Protein AF-A0A9E5FTM6-F1 (afdb_monomer_lite)

Radius of gyration: 34.12 Å; chains: 1; bounding box: 75×67×86 Å

Foldseek 3Di:
DDDDDDPPDPVNVVVVVVVVVCVVCVVVVVVVVVVVVVCCVVVVVVVVVCVVVVCVVPVDPVCLVPPPDDPVNVVVVVVVVVVVVVVVVVVVVVCVVCVVPPCVVVVCVVQVPDPPSVVVVVVVVVVCCVVVCVPVDQDDDFDDDDDDDPDDDGDDDPPVPDDDDLDDPVQVVVCVVCVNPDHDDRDPDD

pLDDT: mean 71.0, std 12.8, range [38.31, 96.62]

Structure (mmCIF, N/CA/C/O backbone):
data_AF-A0A9E5FTM6-F1
#
_entry.id   AF-A0A9E5FTM6-F1
#
loop_
_atom_site.group_PDB
_atom_site.id
_atom_site.type_symbol
_atom_site.label_atom_id
_atom_site.label_alt_id
_atom_site.label_comp_id
_atom_site.label_asym_id
_atom_site.label_entity_id
_atom_site.label_seq_id
_atom_site.pdbx_PDB_ins_code
_atom_site.Cartn_x
_atom_site.Cartn_y
_atom_site.Cartn_z
_atom_site.occupancy
_atom_site.B_iso_or_equiv
_atom_site.auth_seq_id
_atom_site.auth_comp_id
_atom_site.auth_asym_id
_atom_site.auth_atom_id
_atom_site.pdbx_PDB_model_num
ATOM 1 N N . MET A 1 1 ? -41.806 -45.398 -8.995 1.00 45.44 1 MET A N 1
ATOM 2 C CA . MET A 1 1 ? -41.098 -44.103 -8.986 1.00 45.44 1 MET A CA 1
ATOM 3 C C . MET A 1 1 ? -39.887 -44.257 -9.881 1.00 45.44 1 MET A C 1
ATOM 5 O O . MET A 1 1 ? -39.004 -45.029 -9.546 1.00 45.44 1 MET A O 1
ATOM 9 N N . SER A 1 2 ? -39.938 -43.685 -11.082 1.00 40.19 2 SER A N 1
ATOM 10 C CA . SER A 1 2 ? -38.878 -43.788 -12.087 1.00 40.19 2 SER A CA 1
ATOM 11 C C . SER A 1 2 ? -37.956 -42.581 -11.964 1.00 40.19 2 SER A C 1
ATOM 13 O O . SER A 1 2 ? -38.358 -41.475 -12.329 1.00 40.19 2 SER A O 1
ATOM 15 N N . ASP A 1 3 ? -36.746 -42.796 -11.456 1.00 55.06 3 ASP A N 1
ATOM 16 C CA . ASP A 1 3 ? -35.679 -41.801 -11.504 1.00 55.06 3 ASP A CA 1
ATOM 17 C C . ASP A 1 3 ? -35.306 -41.542 -12.967 1.00 55.06 3 ASP A C 1
ATOM 19 O O . ASP A 1 3 ? -34.840 -42.430 -13.685 1.00 55.06 3 ASP A O 1
ATOM 23 N N . LEU A 1 4 ? -35.572 -40.322 -13.435 1.00 55.59 4 LEU A N 1
ATOM 24 C CA . LEU A 1 4 ? -35.174 -39.878 -14.765 1.00 55.59 4 LEU A CA 1
ATOM 25 C C . LEU A 1 4 ? -33.701 -39.439 -14.725 1.00 55.59 4 LEU A C 1
ATOM 27 O O . LEU A 1 4 ? -33.330 -38.652 -13.855 1.00 55.59 4 LEU A O 1
ATOM 31 N N . PRO A 1 5 ? -32.856 -39.897 -15.665 1.00 55.88 5 PRO A N 1
ATOM 32 C CA . PRO A 1 5 ? -31.447 -39.535 -15.691 1.00 55.88 5 PRO A CA 1
ATOM 33 C C . PRO A 1 5 ? -31.287 -38.066 -16.096 1.00 55.88 5 PRO A C 1
ATOM 35 O O . PRO A 1 5 ? -31.739 -37.643 -17.164 1.00 55.88 5 PRO A O 1
ATOM 38 N N . GLU A 1 6 ? -30.614 -37.284 -15.253 1.00 64.50 6 GLU A N 1
ATOM 39 C CA . GLU A 1 6 ? -30.267 -35.893 -15.529 1.00 64.50 6 GLU A CA 1
ATOM 40 C C . GLU A 1 6 ? -29.312 -35.834 -16.738 1.00 64.50 6 GLU A C 1
ATOM 42 O O . GLU A 1 6 ? -28.141 -36.226 -16.674 1.00 64.50 6 GLU A O 1
ATOM 47 N N . LYS A 1 7 ? -29.822 -35.393 -17.896 1.00 56.72 7 LYS A N 1
ATOM 48 C CA . LYS A 1 7 ? -29.024 -35.201 -19.115 1.00 56.72 7 LYS A CA 1
ATOM 49 C C . LYS A 1 7 ? -28.041 -34.049 -18.899 1.00 56.72 7 LYS A C 1
ATOM 51 O O . LYS A 1 7 ? -28.341 -32.900 -19.206 1.00 56.72 7 LYS A O 1
ATOM 56 N N . THR A 1 8 ? -26.838 -34.351 -18.420 1.00 64.62 8 THR A N 1
ATOM 57 C CA . THR A 1 8 ? -25.730 -33.388 -18.418 1.00 64.62 8 THR A CA 1
ATOM 58 C C . THR A 1 8 ? -25.291 -33.120 -19.861 1.00 64.62 8 THR A C 1
ATOM 60 O O . THR A 1 8 ? -24.572 -33.902 -20.482 1.00 64.62 8 THR A O 1
ATOM 63 N N . THR A 1 9 ? -25.790 -32.022 -20.430 1.00 75.25 9 THR A N 1
ATOM 64 C CA . THR A 1 9 ? -25.505 -31.553 -21.794 1.00 75.25 9 THR A CA 1
ATOM 65 C C . THR A 1 9 ? -23.993 -31.431 -22.018 1.00 75.25 9 THR A C 1
ATOM 67 O O . THR A 1 9 ? -23.291 -30.896 -21.166 1.00 75.25 9 THR A O 1
ATOM 70 N N . PHE A 1 10 ? -23.473 -31.883 -23.166 1.00 73.75 10 PHE A N 1
ATOM 71 C CA . PHE A 1 10 ? -22.043 -31.818 -23.533 1.00 73.75 10 PHE A CA 1
ATOM 72 C C . PHE A 1 10 ? -21.412 -30.426 -23.296 1.00 73.75 10 PHE A C 1
ATOM 74 O O . PHE A 1 10 ? -20.288 -30.327 -22.806 1.00 73.75 10 PHE A O 1
ATOM 81 N N . LEU A 1 11 ? -22.185 -29.355 -23.524 1.00 70.56 11 LEU A N 1
ATOM 82 C CA . LEU A 1 11 ? -21.814 -27.968 -23.211 1.00 70.56 11 LEU A CA 1
ATOM 83 C C . LEU A 1 11 ? -21.467 -27.725 -21.732 1.00 70.56 11 LEU A C 1
ATOM 85 O O . LEU A 1 11 ? -20.578 -26.932 -21.441 1.00 70.56 11 LEU A O 1
ATOM 89 N N . SER A 1 12 ? -22.123 -28.414 -20.798 1.00 70.81 12 SER A N 1
ATOM 90 C CA . SER A 1 12 ? -21.866 -28.281 -19.359 1.00 70.81 12 SER A CA 1
ATOM 91 C C . SER A 1 12 ? -20.496 -28.853 -18.969 1.00 70.81 12 SER A C 1
ATOM 93 O O . SER A 1 12 ? -19.773 -28.241 -18.186 1.00 70.81 12 SER A O 1
ATOM 95 N N . ARG A 1 13 ? -20.074 -29.968 -19.584 1.00 72.56 13 ARG A N 1
ATOM 96 C CA . ARG A 1 13 ? -18.757 -30.586 -19.326 1.00 72.56 13 ARG A CA 1
ATOM 97 C C . ARG A 1 13 ? -17.613 -29.779 -19.936 1.00 72.56 13 ARG A C 1
ATOM 99 O O . ARG A 1 13 ? -16.586 -29.583 -19.291 1.00 72.56 13 ARG A O 1
ATOM 106 N N . VAL A 1 14 ? -17.806 -29.277 -21.157 1.00 82.75 14 VAL A N 1
ATOM 107 C CA . VAL A 1 14 ? -16.829 -28.401 -21.824 1.00 82.75 14 VAL A CA 1
ATOM 108 C C . VAL A 1 14 ? -16.689 -27.079 -21.066 1.00 82.75 14 VAL A C 1
ATOM 110 O O . VAL A 1 14 ? -15.569 -26.645 -20.800 1.00 82.75 14 VAL A O 1
ATOM 113 N N . GLY A 1 15 ? -17.809 -26.484 -20.644 1.00 83.44 15 GLY A N 1
ATOM 114 C CA . GLY A 1 15 ? -17.816 -25.265 -19.839 1.00 83.44 15 GLY A CA 1
ATOM 115 C C . GLY A 1 15 ? -17.098 -25.437 -18.500 1.00 83.44 15 GLY A C 1
ATOM 116 O O . GLY A 1 15 ? -16.254 -24.613 -18.159 1.00 83.44 15 GLY A O 1
ATOM 117 N N . HIS A 1 16 ? -17.363 -26.526 -17.771 1.00 83.56 16 HIS A N 1
ATOM 118 C CA . HIS A 1 16 ? -16.703 -26.800 -16.491 1.00 83.56 16 HIS A CA 1
ATOM 119 C C . HIS A 1 16 ? -15.180 -26.939 -16.634 1.00 83.56 16 HIS A C 1
ATOM 121 O O . HIS A 1 16 ? -14.435 -26.320 -15.878 1.00 83.56 16 HIS A O 1
ATOM 127 N N . ASN A 1 17 ? -14.701 -27.674 -17.641 1.00 87.12 17 ASN A N 1
ATOM 128 C CA . ASN A 1 17 ? -13.262 -27.825 -17.879 1.00 87.12 17 ASN A CA 1
ATOM 129 C C . ASN A 1 17 ? -12.599 -26.506 -18.313 1.00 87.12 17 ASN A C 1
ATOM 131 O O . ASN A 1 17 ? -11.478 -26.219 -17.894 1.00 87.12 17 ASN A O 1
ATOM 135 N N . PHE A 1 18 ? -13.296 -25.677 -19.099 1.00 91.56 18 PHE A N 1
ATOM 136 C CA . PHE A 1 18 ? -12.833 -24.336 -19.461 1.00 91.56 18 PHE A CA 1
ATOM 137 C C . PHE A 1 18 ? -12.735 -23.411 -18.242 1.00 91.56 18 PHE A C 1
ATOM 139 O O . PHE A 1 18 ? -11.719 -22.746 -18.066 1.00 91.56 18 PHE A O 1
ATOM 146 N N . LEU A 1 19 ? -13.752 -23.401 -17.375 1.00 90.94 19 LEU A N 1
ATOM 147 C CA . LEU A 1 19 ? -13.748 -22.633 -16.127 1.00 90.94 19 LEU A CA 1
ATOM 148 C C . LEU A 1 19 ? -12.604 -23.076 -15.214 1.00 90.94 19 LEU A C 1
ATOM 150 O O . LEU A 1 19 ? -11.852 -22.231 -14.739 1.00 90.94 19 LEU A O 1
ATOM 154 N N . THR A 1 20 ? -12.414 -24.382 -15.032 1.00 89.25 20 THR A N 1
ATOM 155 C CA . THR A 1 20 ? -11.297 -24.926 -14.249 1.00 89.25 20 THR A CA 1
ATOM 156 C C . THR A 1 20 ? -9.942 -24.514 -14.836 1.00 89.25 20 THR A C 1
ATOM 158 O O . THR A 1 20 ? -9.062 -24.079 -14.094 1.00 89.25 20 THR A O 1
ATOM 161 N N . GLY A 1 21 ? -9.781 -24.559 -16.164 1.00 90.12 21 GLY A N 1
ATOM 162 C CA . GLY A 1 21 ? -8.573 -24.078 -16.845 1.00 90.12 21 GLY A CA 1
ATOM 163 C C . GLY A 1 21 ? -8.354 -22.567 -16.703 1.00 90.12 21 GLY A C 1
ATOM 164 O O . GLY A 1 21 ? -7.240 -22.122 -16.437 1.00 90.12 21 GLY A O 1
ATOM 165 N N . LEU A 1 22 ? -9.416 -21.767 -16.803 1.00 92.88 22 LEU A N 1
ATOM 166 C CA . LEU A 1 22 ? -9.362 -20.319 -16.612 1.00 92.88 22 LEU A CA 1
ATOM 167 C C . LEU A 1 22 ? -8.969 -19.965 -15.174 1.00 92.88 22 LEU A C 1
ATOM 169 O O . LEU A 1 22 ? -8.089 -19.134 -14.975 1.00 92.88 22 LEU A O 1
ATOM 173 N N . PHE A 1 23 ? -9.567 -20.620 -14.177 1.00 93.56 23 PHE A N 1
ATOM 174 C CA . PHE A 1 23 ? -9.224 -20.435 -12.765 1.00 93.56 23 PHE A CA 1
ATOM 175 C C . PHE A 1 23 ? -7.788 -20.860 -12.447 1.00 93.56 23 PHE A C 1
ATOM 177 O O . PHE A 1 23 ? -7.160 -20.246 -11.589 1.00 93.56 23 PHE A O 1
ATOM 184 N N . LEU A 1 24 ? -7.246 -21.859 -13.150 1.00 94.69 24 LEU A N 1
ATOM 185 C CA . LEU A 1 24 ? -5.849 -22.270 -13.009 1.00 94.69 24 LEU A CA 1
ATOM 186 C C . LEU A 1 24 ? -4.876 -21.188 -13.5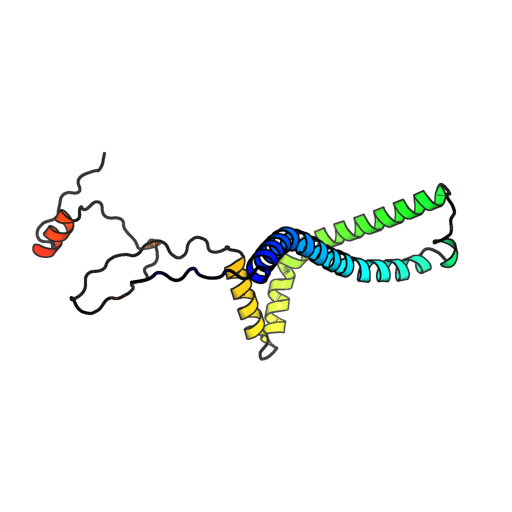10 1.00 94.69 24 LEU A C 1
ATOM 188 O O . LEU A 1 24 ? -3.849 -20.942 -12.881 1.00 94.69 24 LEU A O 1
ATOM 192 N N . VAL A 1 25 ? -5.194 -20.534 -14.633 1.00 95.25 25 VAL A N 1
ATOM 193 C CA . VAL A 1 25 ? -4.319 -19.529 -15.267 1.00 95.25 25 VAL A CA 1
ATOM 194 C C . VAL A 1 25 ? -4.557 -18.118 -14.716 1.00 95.25 25 VAL A C 1
ATOM 196 O O . VAL A 1 25 ? -3.645 -17.292 -14.738 1.00 95.25 25 VAL A O 1
ATOM 199 N N . MET A 1 26 ? -5.745 -17.830 -14.174 1.00 94.62 26 MET A N 1
ATOM 200 C CA . MET A 1 26 ? -6.127 -16.508 -13.664 1.00 94.62 26 MET A CA 1
ATOM 201 C C . MET A 1 26 ? -5.110 -15.924 -12.665 1.00 94.62 26 MET A C 1
ATOM 203 O O . MET A 1 26 ? -4.742 -14.766 -12.850 1.00 94.62 26 MET A O 1
ATOM 207 N N . PRO A 1 27 ? -4.576 -16.665 -11.673 1.00 91.69 27 PRO A N 1
ATOM 208 C CA . PRO A 1 27 ? -3.578 -16.125 -10.753 1.00 91.69 27 PRO A CA 1
ATOM 209 C C . PRO A 1 27 ? -2.295 -15.679 -11.462 1.00 91.69 27 PRO A C 1
ATOM 211 O O . PRO A 1 27 ? -1.760 -14.623 -11.142 1.00 91.69 27 PRO A O 1
ATOM 214 N N . LEU A 1 28 ? -1.822 -16.444 -12.451 1.00 95.00 28 LEU A N 1
ATOM 215 C CA . LEU A 1 28 ? -0.614 -16.126 -13.222 1.00 95.00 28 LEU A CA 1
ATOM 216 C C . LEU A 1 28 ? -0.843 -14.960 -14.192 1.00 95.00 28 LEU A C 1
ATOM 218 O O . LEU A 1 28 ? 0.005 -14.082 -14.333 1.00 95.00 28 LEU A O 1
ATOM 222 N N . GLY A 1 29 ? -2.006 -14.920 -14.842 1.00 94.50 29 GLY A N 1
ATOM 223 C CA . GLY A 1 29 ? -2.394 -13.787 -15.680 1.00 94.50 29 GLY A CA 1
ATOM 224 C C . GLY A 1 29 ? -2.542 -12.505 -14.861 1.00 94.50 29 GLY A C 1
ATOM 225 O O . GLY A 1 29 ? -2.086 -11.443 -15.282 1.00 94.50 29 GLY A O 1
ATOM 226 N N . LEU A 1 30 ? -3.114 -12.612 -13.659 1.00 92.81 30 LEU A N 1
ATOM 227 C CA . LEU A 1 30 ? -3.283 -11.491 -12.743 1.00 92.81 30 LEU A CA 1
ATOM 228 C C . LEU A 1 30 ? -1.938 -10.972 -12.232 1.00 92.81 30 LEU A C 1
ATOM 230 O O . LEU A 1 30 ? -1.732 -9.761 -12.228 1.00 92.81 30 LEU A O 1
ATOM 234 N N . THR A 1 31 ? -1.008 -11.848 -11.835 1.00 91.19 31 THR A N 1
ATOM 235 C CA . THR A 1 31 ? 0.332 -11.406 -11.417 1.00 91.19 31 THR A CA 1
ATOM 236 C C . THR A 1 31 ? 1.055 -10.708 -12.557 1.00 91.19 31 THR A C 1
ATOM 238 O O . THR A 1 31 ? 1.610 -9.632 -12.344 1.00 91.19 31 THR A O 1
ATOM 241 N N . PHE A 1 32 ? 0.990 -11.252 -13.773 1.00 96.62 32 PHE A N 1
ATOM 242 C CA . PHE A 1 32 ? 1.580 -10.613 -14.944 1.00 96.62 32 PHE A CA 1
ATOM 243 C C . PHE A 1 32 ? 0.963 -9.232 -15.202 1.00 96.62 32 PHE A C 1
ATOM 245 O O . PHE A 1 32 ? 1.687 -8.245 -15.332 1.00 96.62 32 PHE A O 1
ATOM 252 N N . TYR A 1 33 ? -0.367 -9.127 -15.173 1.00 95.06 33 TYR A N 1
ATOM 253 C CA . TYR A 1 33 ? -1.079 -7.859 -15.335 1.00 95.06 33 TYR A CA 1
ATOM 254 C C . TYR A 1 33 ? -0.677 -6.825 -14.270 1.00 95.06 33 TYR A C 1
ATOM 256 O O . TYR A 1 33 ? -0.317 -5.694 -14.601 1.00 95.06 33 TYR A O 1
ATOM 264 N N . VAL A 1 34 ? -0.637 -7.216 -12.994 1.00 94.62 34 VAL A N 1
ATOM 265 C CA . VAL A 1 34 ? -0.206 -6.335 -11.897 1.00 94.62 34 VAL A CA 1
ATOM 266 C C . VAL A 1 34 ? 1.245 -5.886 -12.080 1.00 94.62 34 VAL A C 1
ATOM 268 O O . VAL A 1 34 ? 1.543 -4.704 -11.909 1.00 94.62 34 VAL A O 1
ATOM 271 N N . VAL A 1 35 ? 2.145 -6.789 -12.477 1.00 92.12 35 VAL A N 1
ATOM 272 C CA . VAL A 1 35 ? 3.545 -6.446 -12.767 1.00 92.12 35 VAL A CA 1
ATOM 273 C C . VAL A 1 35 ? 3.628 -5.412 -13.888 1.00 92.12 35 VAL A C 1
ATOM 275 O O . VAL A 1 35 ? 4.362 -4.436 -13.742 1.00 92.12 35 VAL A O 1
ATOM 278 N N . THR A 1 36 ? 2.843 -5.550 -14.962 1.00 85.25 36 THR A N 1
ATOM 279 C CA . THR A 1 36 ? 2.839 -4.554 -16.049 1.00 85.25 36 THR A CA 1
ATOM 280 C C . THR A 1 36 ? 2.364 -3.176 -15.583 1.00 85.25 36 THR A C 1
ATOM 282 O O . THR A 1 36 ? 2.967 -2.170 -15.960 1.00 85.25 36 THR A O 1
ATOM 285 N N . ILE A 1 37 ? 1.364 -3.115 -14.696 1.00 87.25 37 ILE A N 1
ATOM 286 C CA . ILE A 1 37 ? 0.907 -1.855 -14.092 1.00 87.25 37 ILE A CA 1
ATOM 287 C C . ILE A 1 37 ? 2.016 -1.226 -13.248 1.00 87.25 37 ILE A C 1
ATOM 289 O O . ILE A 1 37 ? 2.284 -0.034 -13.383 1.00 87.25 37 ILE A O 1
ATOM 293 N N . LEU A 1 38 ? 2.683 -2.007 -12.395 1.00 82.44 38 LEU A N 1
ATOM 294 C CA . LEU A 1 38 ? 3.744 -1.496 -11.522 1.00 82.44 38 LEU A CA 1
ATOM 295 C C . LEU A 1 38 ? 4.956 -1.000 -12.315 1.00 82.44 38 LEU A C 1
ATOM 297 O O . LEU A 1 38 ? 5.483 0.077 -12.029 1.00 82.44 38 LEU A O 1
ATOM 301 N N . VAL A 1 39 ? 5.374 -1.756 -13.332 1.00 77.25 39 VAL A N 1
ATOM 302 C CA . VAL A 1 39 ? 6.470 -1.357 -14.222 1.00 77.25 39 VAL A CA 1
ATOM 303 C C . VAL A 1 39 ? 6.100 -0.095 -14.994 1.00 77.25 39 VAL A C 1
ATOM 305 O O . VAL A 1 39 ? 6.929 0.804 -15.083 1.00 77.25 39 VAL A O 1
ATOM 308 N N . GLY A 1 40 ? 4.868 0.030 -15.495 1.00 78.94 40 GLY A N 1
ATOM 309 C CA . GLY A 1 40 ? 4.405 1.247 -16.171 1.00 78.94 40 GLY A CA 1
ATOM 310 C C . GLY A 1 40 ? 4.344 2.464 -15.243 1.00 78.94 40 GLY A C 1
ATOM 311 O O . GLY A 1 40 ? 4.775 3.554 -15.624 1.00 78.94 40 GLY A O 1
ATOM 312 N N . LEU A 1 41 ? 3.884 2.269 -14.004 1.00 75.31 41 LEU A N 1
ATOM 313 C CA . LEU A 1 41 ? 3.757 3.323 -12.994 1.00 75.31 41 LEU A CA 1
ATOM 314 C C . LEU A 1 41 ? 5.114 3.931 -12.609 1.00 75.31 41 LEU A C 1
ATOM 316 O O . LEU A 1 41 ? 5.205 5.133 -12.371 1.00 75.31 41 LEU A O 1
ATOM 320 N N . ILE A 1 42 ? 6.165 3.108 -12.563 1.00 74.62 42 ILE A N 1
ATOM 321 C CA . ILE A 1 42 ? 7.536 3.551 -12.273 1.00 74.62 42 ILE A CA 1
ATOM 322 C C . ILE A 1 42 ? 8.249 3.988 -13.562 1.00 74.62 42 ILE A C 1
ATOM 324 O O . ILE A 1 42 ? 8.978 4.977 -13.569 1.00 74.62 42 ILE A O 1
ATOM 328 N N . GLY A 1 43 ? 8.028 3.279 -14.667 1.00 72.69 43 GLY A N 1
ATOM 329 C CA . GLY A 1 43 ? 8.707 3.490 -15.942 1.00 72.69 43 GLY A CA 1
ATOM 330 C C . GLY A 1 43 ? 8.371 4.827 -16.594 1.00 72.69 43 GLY A C 1
ATOM 331 O O . GLY A 1 43 ? 9.282 5.508 -17.054 1.00 72.69 43 GLY A O 1
ATOM 332 N N . ALA A 1 44 ? 7.102 5.247 -16.586 1.00 75.12 44 ALA A N 1
ATOM 333 C CA . ALA A 1 44 ? 6.679 6.511 -17.195 1.00 75.12 44 ALA A CA 1
ATOM 334 C C . ALA A 1 44 ? 7.383 7.754 -16.597 1.00 75.12 44 ALA A C 1
ATOM 336 O O . ALA A 1 44 ? 7.976 8.524 -17.359 1.00 75.12 44 ALA A O 1
ATOM 337 N N . PRO A 1 45 ? 7.411 7.963 -15.263 1.00 71.81 45 PRO A N 1
ATOM 338 C CA . PRO A 1 45 ? 8.140 9.089 -14.682 1.00 71.81 45 PRO A CA 1
ATOM 339 C C . PRO A 1 45 ? 9.659 8.944 -14.834 1.00 71.81 45 PRO A C 1
ATOM 341 O O . PRO A 1 45 ? 10.342 9.942 -15.056 1.00 71.81 45 PRO A O 1
ATOM 344 N N . VAL A 1 46 ? 10.198 7.721 -14.774 1.00 70.38 46 VAL A N 1
ATOM 345 C CA . VAL A 1 46 ? 11.634 7.473 -14.984 1.00 70.38 46 VAL A CA 1
ATOM 346 C C . VAL A 1 46 ? 12.060 7.845 -16.403 1.00 70.38 46 VAL A C 1
ATOM 348 O O . VAL A 1 46 ? 13.081 8.506 -16.566 1.00 70.38 46 VAL A O 1
ATOM 351 N N . GLN A 1 47 ? 11.277 7.482 -17.420 1.00 68.25 47 GLN A N 1
ATOM 352 C CA . GLN A 1 47 ? 11.544 7.853 -18.810 1.00 68.25 47 GLN A CA 1
ATOM 353 C C . GLN A 1 47 ? 11.458 9.366 -19.017 1.00 68.25 47 GLN A C 1
ATOM 355 O O . GLN A 1 47 ? 12.333 9.927 -19.670 1.00 68.25 47 GLN A O 1
ATOM 360 N N . GLY A 1 48 ? 10.467 10.037 -18.423 1.00 71.50 48 GLY A N 1
ATOM 361 C CA . GLY A 1 48 ? 10.349 11.497 -18.495 1.00 71.50 48 GLY A CA 1
ATOM 362 C C . GLY A 1 48 ? 11.541 12.220 -17.861 1.00 71.50 48 GLY A C 1
ATOM 363 O O . GLY A 1 48 ? 12.097 13.142 -18.455 1.00 71.50 48 GLY A O 1
ATOM 364 N N . ILE A 1 49 ? 11.993 11.764 -16.690 1.00 65.69 49 ILE A N 1
ATOM 365 C CA . ILE A 1 49 ? 13.186 12.313 -16.029 1.00 65.69 49 ILE A CA 1
ATOM 366 C C . ILE A 1 49 ? 14.440 12.009 -16.848 1.00 65.69 49 ILE A C 1
ATOM 368 O O . ILE A 1 49 ? 15.272 12.892 -17.042 1.00 65.69 49 ILE A O 1
ATOM 372 N N . LEU A 1 50 ? 14.573 10.786 -17.364 1.00 67.00 50 LEU A N 1
ATOM 373 C CA . LEU A 1 50 ? 15.714 10.397 -18.183 1.00 67.00 50 LEU A CA 1
ATOM 374 C C . LEU A 1 50 ? 15.797 11.263 -19.443 1.00 67.00 50 LEU A C 1
ATOM 376 O O . LEU A 1 50 ? 16.866 11.791 -19.715 1.00 67.00 50 LEU A O 1
ATOM 380 N N . GLN A 1 51 ? 14.683 11.485 -20.147 1.00 67.69 51 GLN A N 1
ATOM 381 C CA . GLN A 1 51 ? 14.613 12.353 -21.329 1.00 67.69 51 GLN A CA 1
ATOM 382 C C . GLN A 1 51 ? 14.849 13.833 -21.011 1.00 67.69 51 GLN A C 1
ATOM 384 O O . GLN A 1 51 ? 15.383 14.544 -21.854 1.00 67.69 51 GLN A O 1
ATOM 389 N N . ALA A 1 52 ? 14.489 14.308 -19.818 1.00 70.12 52 ALA A N 1
ATOM 390 C CA . ALA A 1 52 ? 14.768 15.682 -19.401 1.00 70.12 52 ALA A CA 1
ATOM 391 C C . ALA A 1 52 ? 16.247 15.890 -19.031 1.00 70.12 52 ALA A C 1
ATOM 393 O O . ALA A 1 52 ? 16.816 16.943 -19.308 1.00 70.12 52 ALA A O 1
ATOM 394 N N . VAL A 1 53 ? 16.881 14.885 -18.419 1.00 62.03 53 VAL A N 1
ATOM 395 C CA . VAL A 1 53 ? 18.271 14.960 -17.943 1.00 62.03 53 VAL A CA 1
ATOM 396 C C . VAL A 1 53 ? 19.278 14.643 -19.053 1.00 62.03 53 VAL A C 1
ATOM 398 O O . VAL A 1 53 ? 20.340 15.260 -19.096 1.00 62.03 53 VAL A O 1
ATOM 401 N N . LEU A 1 54 ? 18.956 13.732 -19.979 1.00 65.44 54 LEU A N 1
ATOM 402 C CA . LEU A 1 54 ? 19.847 13.347 -21.082 1.00 65.44 54 LEU A CA 1
ATOM 403 C C . LEU A 1 54 ? 20.375 14.534 -21.908 1.00 65.44 54 LEU A C 1
ATOM 405 O O . LEU A 1 54 ? 21.587 14.593 -22.090 1.00 65.44 54 LEU A O 1
ATOM 409 N N . PRO A 1 55 ? 19.545 15.491 -22.373 1.00 65.00 55 PRO A N 1
ATOM 410 C CA . PRO A 1 55 ? 20.017 16.620 -23.174 1.00 65.00 55 PRO A CA 1
ATOM 411 C C . PRO A 1 55 ? 20.777 17.672 -22.353 1.00 65.00 55 PRO A C 1
ATOM 413 O O . PRO A 1 55 ? 21.630 18.368 -22.893 1.00 65.00 55 PRO A O 1
ATOM 416 N N . LEU A 1 56 ? 20.517 17.772 -21.042 1.00 66.56 56 LEU A N 1
ATOM 417 C CA . LEU A 1 56 ? 21.280 18.639 -20.131 1.00 66.56 56 LEU A CA 1
ATOM 418 C C . LEU A 1 56 ? 22.707 18.123 -19.901 1.00 66.56 56 LEU A C 1
ATOM 420 O O . LEU A 1 56 ? 23.608 18.905 -19.607 1.00 66.56 56 LEU A O 1
ATOM 424 N N . VAL A 1 57 ? 22.909 16.809 -20.021 1.00 60.97 57 VAL A N 1
ATOM 425 C CA . VAL A 1 57 ? 24.216 16.155 -19.866 1.00 60.97 57 VAL A CA 1
ATOM 426 C C . VAL A 1 57 ? 24.905 15.947 -21.223 1.00 60.97 57 VAL A C 1
ATOM 428 O O . VAL A 1 57 ? 26.131 16.007 -21.302 1.00 60.97 57 VAL A O 1
ATOM 431 N N . PHE A 1 58 ? 24.141 15.749 -22.304 1.00 57.81 58 PHE A N 1
ATOM 432 C CA . PHE A 1 58 ? 24.648 15.493 -23.652 1.00 57.81 58 PHE A CA 1
ATOM 433 C C . PHE A 1 58 ? 24.019 16.431 -24.686 1.00 57.81 58 PHE A C 1
ATOM 435 O O . PHE A 1 58 ? 22.845 16.325 -25.016 1.00 57.81 58 PHE A O 1
ATOM 442 N N . ASN A 1 59 ? 24.849 17.280 -25.292 1.00 58.88 59 ASN A N 1
ATOM 443 C CA . ASN A 1 59 ? 24.444 18.316 -26.251 1.00 58.88 59 ASN A CA 1
ATOM 444 C C . ASN A 1 59 ? 23.939 17.783 -27.620 1.00 58.88 59 ASN A C 1
ATOM 446 O O . ASN A 1 59 ? 23.699 18.575 -28.521 1.00 58.88 59 ASN A O 1
ATOM 450 N N . ASN A 1 60 ? 23.822 16.457 -27.808 1.00 59.03 60 ASN A N 1
ATOM 451 C CA . ASN A 1 60 ? 23.373 15.804 -29.049 1.00 59.03 60 ASN A CA 1
ATOM 452 C C . ASN A 1 60 ? 22.477 14.582 -28.730 1.00 59.03 60 ASN A C 1
ATOM 454 O O . ASN A 1 60 ? 23.007 13.485 -28.520 1.00 59.03 60 ASN A O 1
ATOM 458 N N . PRO A 1 61 ? 21.141 14.739 -28.693 1.00 54.19 61 PRO A N 1
ATOM 459 C CA . PRO A 1 61 ? 20.202 13.677 -28.310 1.00 54.19 61 PRO A CA 1
ATOM 460 C C . PRO A 1 61 ? 20.143 12.501 -29.303 1.00 54.19 61 PRO A C 1
ATOM 462 O O . PRO A 1 61 ? 19.820 11.383 -28.908 1.00 54.19 61 PRO A O 1
ATOM 465 N N . ASP A 1 62 ? 20.550 12.706 -30.557 1.00 56.75 62 ASP A N 1
ATOM 466 C CA . ASP A 1 62 ? 20.360 11.718 -31.633 1.00 56.75 62 ASP A CA 1
ATOM 467 C C . ASP A 1 62 ? 21.460 10.645 -31.685 1.00 56.75 62 ASP A C 1
ATOM 469 O O . ASP A 1 62 ? 21.290 9.585 -32.285 1.00 56.75 62 ASP A O 1
ATOM 473 N N . LYS A 1 63 ? 22.604 10.880 -31.025 1.00 52.69 63 LYS A N 1
ATOM 474 C CA . LYS A 1 63 ? 23.716 9.912 -30.993 1.00 52.69 63 LYS A CA 1
ATOM 475 C C . LYS A 1 63 ? 23.613 8.908 -29.851 1.00 52.69 63 LYS A C 1
ATOM 477 O O . LYS A 1 63 ? 24.281 7.882 -29.898 1.00 52.69 63 LYS A O 1
ATOM 482 N N . VAL A 1 64 ? 22.781 9.152 -28.840 1.00 53.94 64 VAL A N 1
ATOM 483 C CA . VAL A 1 64 ? 22.719 8.284 -27.649 1.00 53.94 64 VAL A CA 1
ATOM 484 C C . VAL A 1 64 ? 22.060 6.934 -27.960 1.00 53.94 64 VAL A C 1
ATOM 486 O O . VAL A 1 64 ? 22.360 5.942 -27.301 1.00 53.94 64 VAL A O 1
ATOM 489 N N . ILE A 1 65 ? 21.231 6.877 -29.006 1.00 52.75 65 ILE A N 1
ATOM 490 C CA . ILE A 1 65 ? 20.492 5.671 -29.412 1.00 52.75 65 ILE A CA 1
ATOM 491 C C . ILE A 1 65 ? 21.257 4.854 -30.476 1.00 52.75 65 ILE A C 1
ATOM 493 O O . ILE A 1 65 ? 20.972 3.679 -30.677 1.00 52.75 65 ILE A O 1
ATOM 497 N N . HIS A 1 66 ? 22.294 5.434 -31.096 1.00 50.72 66 HIS A N 1
ATOM 498 C CA . HIS A 1 66 ? 23.117 4.782 -32.125 1.00 50.72 66 HIS A CA 1
ATOM 499 C C . HIS A 1 66 ? 24.625 4.901 -31.850 1.00 50.72 66 HIS A C 1
ATOM 501 O O . HIS A 1 66 ? 25.426 5.049 -32.771 1.00 50.72 66 HIS A O 1
ATOM 507 N N . PHE A 1 67 ? 25.049 4.834 -30.584 1.00 51.28 67 PHE A N 1
ATOM 508 C CA . PHE A 1 67 ? 26.444 4.508 -30.278 1.00 51.28 67 PHE A CA 1
ATOM 509 C C . PHE A 1 67 ? 26.598 2.991 -30.401 1.00 51.28 67 PHE A C 1
ATOM 511 O O . PHE A 1 67 ? 26.476 2.250 -29.426 1.00 51.28 67 PHE A O 1
ATOM 518 N N . GLU A 1 68 ? 26.803 2.529 -31.632 1.00 54.34 68 GLU A N 1
ATOM 519 C CA . GLU A 1 68 ? 27.123 1.140 -31.945 1.00 54.34 68 GLU A CA 1
ATOM 520 C C . GLU A 1 68 ? 28.397 0.722 -31.189 1.00 54.34 68 GLU A C 1
ATOM 522 O O . GLU A 1 68 ? 29.518 0.997 -31.606 1.00 54.34 68 GLU A O 1
ATOM 527 N N . SER A 1 69 ? 28.227 0.092 -30.024 1.00 55.47 69 SER A N 1
ATOM 528 C CA . SER A 1 69 ? 29.250 -0.677 -29.299 1.00 55.47 69 SER A CA 1
ATOM 529 C C . SER A 1 69 ? 30.617 0.013 -29.116 1.00 55.47 69 SER A C 1
ATOM 531 O O . SER A 1 69 ? 31.611 -0.365 -29.728 1.00 55.47 69 SER A O 1
ATOM 533 N N . GLY A 1 70 ? 30.695 0.996 -28.213 1.00 62.78 70 GLY A N 1
ATOM 534 C CA . GLY A 1 70 ? 31.964 1.598 -27.783 1.00 62.78 70 GLY A CA 1
ATOM 535 C C . GLY A 1 70 ? 32.174 1.517 -26.261 1.00 62.78 70 GLY A C 1
ATOM 536 O O . GLY A 1 70 ? 31.202 1.696 -25.523 1.00 62.78 70 GLY A O 1
ATOM 537 N N . PRO A 1 71 ? 33.417 1.351 -25.755 1.00 62.62 71 PRO A N 1
ATOM 538 C CA . PRO A 1 71 ? 33.713 1.313 -24.311 1.00 62.62 71 PRO A CA 1
ATOM 539 C C . PRO A 1 71 ? 33.228 2.556 -23.545 1.00 62.62 71 PRO A C 1
ATOM 541 O O . PRO A 1 71 ? 32.857 2.490 -22.371 1.00 62.62 71 PRO A O 1
ATOM 544 N N . LEU A 1 72 ? 33.193 3.701 -24.231 1.00 60.88 72 LEU A N 1
ATOM 545 C CA . LEU A 1 72 ? 32.735 4.976 -23.683 1.00 60.88 72 LEU A CA 1
ATOM 546 C C . LEU A 1 72 ? 31.212 5.008 -23.479 1.00 60.88 72 LEU A C 1
ATOM 548 O O . LEU A 1 72 ? 30.750 5.564 -22.488 1.00 60.88 72 LEU A O 1
ATOM 552 N N . HIS A 1 73 ? 30.431 4.368 -24.357 1.00 64.06 73 HIS A N 1
ATOM 553 C CA . HIS A 1 73 ? 28.976 4.277 -24.197 1.00 64.06 73 HIS A CA 1
ATOM 554 C C . HIS A 1 73 ? 28.620 3.447 -22.961 1.00 64.06 73 HIS A C 1
ATOM 556 O O . HIS A 1 73 ? 27.839 3.886 -22.117 1.00 64.06 73 HIS A O 1
ATOM 562 N N . THR A 1 74 ? 29.274 2.295 -22.791 1.00 59.69 74 THR A N 1
ATOM 563 C CA . THR A 1 74 ? 29.112 1.465 -21.591 1.00 59.69 74 THR A CA 1
ATOM 564 C C . THR A 1 74 ? 29.503 2.214 -20.317 1.00 59.69 74 THR A C 1
ATOM 566 O O . THR A 1 74 ? 28.770 2.150 -19.333 1.00 59.69 74 THR A O 1
ATOM 569 N N . ALA A 1 75 ? 30.590 2.992 -20.332 1.00 65.94 75 ALA A N 1
ATOM 570 C CA . ALA A 1 75 ? 31.004 3.785 -19.173 1.00 65.94 75 ALA A CA 1
ATOM 571 C C . ALA A 1 75 ? 29.972 4.865 -18.799 1.00 65.94 75 ALA A C 1
ATOM 573 O O . ALA A 1 75 ? 29.673 5.054 -17.618 1.00 65.94 75 ALA A O 1
ATOM 574 N N . LEU A 1 76 ? 29.379 5.543 -19.786 1.00 62.94 76 LEU A N 1
ATOM 575 C CA . LEU A 1 76 ? 28.362 6.572 -19.554 1.00 62.94 76 LEU A CA 1
ATOM 576 C C . LEU A 1 76 ? 27.042 5.989 -19.038 1.00 62.94 76 LEU A C 1
ATOM 578 O O . LEU A 1 76 ? 26.478 6.525 -18.083 1.00 62.94 76 LEU A O 1
ATOM 582 N N . VAL A 1 77 ? 26.582 4.865 -19.598 1.00 67.00 77 VAL A N 1
ATOM 58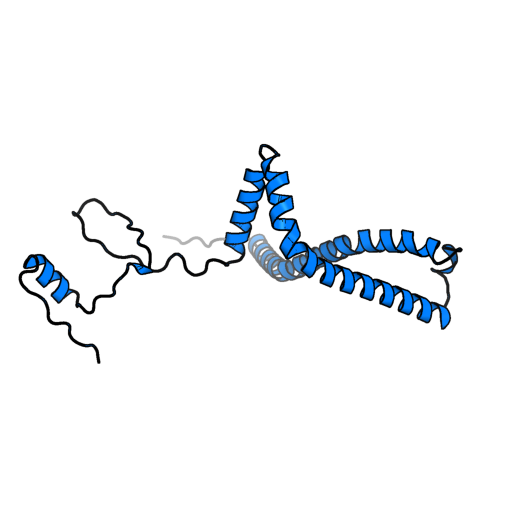3 C CA . VAL A 1 77 ? 25.381 4.163 -19.111 1.00 67.00 77 VAL A CA 1
ATOM 584 C C . VAL A 1 77 ? 25.579 3.721 -17.661 1.00 67.00 77 VAL A C 1
ATOM 586 O O . VAL A 1 77 ? 24.730 4.006 -16.816 1.00 67.00 77 VAL A O 1
ATOM 589 N N . ILE A 1 78 ? 26.732 3.129 -17.337 1.00 67.75 78 ILE A N 1
ATOM 590 C CA . ILE A 1 78 ? 27.074 2.727 -15.964 1.00 67.75 78 ILE A CA 1
ATOM 591 C C . ILE A 1 78 ? 27.113 3.944 -15.028 1.00 67.75 78 ILE A C 1
ATOM 593 O O . ILE A 1 78 ? 26.561 3.894 -13.930 1.00 67.75 78 ILE A O 1
ATOM 597 N N . THR A 1 79 ? 27.697 5.060 -15.469 1.00 68.06 79 THR A N 1
ATOM 598 C CA . THR A 1 79 ? 27.768 6.295 -14.670 1.00 68.06 79 THR A CA 1
ATOM 599 C C . THR A 1 79 ? 26.372 6.862 -14.398 1.00 68.06 79 THR A C 1
ATOM 601 O O . THR A 1 79 ? 26.055 7.210 -13.261 1.00 68.06 79 THR A O 1
ATOM 604 N N . SER A 1 80 ? 25.495 6.888 -15.405 1.00 62.19 80 SER A N 1
ATOM 605 C CA . SER A 1 80 ? 24.107 7.341 -15.240 1.00 62.19 80 SER A CA 1
ATOM 606 C C . SER A 1 80 ? 23.296 6.431 -14.305 1.00 62.19 80 SER A C 1
ATOM 608 O O . SER A 1 80 ? 22.554 6.923 -13.452 1.00 62.19 80 SER A O 1
ATOM 610 N N . ALA A 1 81 ? 23.501 5.112 -14.384 1.00 69.44 81 ALA A N 1
ATOM 611 C CA . ALA A 1 81 ? 22.870 4.138 -13.499 1.00 69.44 81 ALA A CA 1
ATOM 612 C C . ALA A 1 81 ? 23.338 4.298 -12.043 1.00 69.44 81 ALA A C 1
ATOM 614 O O . ALA A 1 81 ? 22.524 4.225 -11.120 1.00 69.44 81 ALA A O 1
ATOM 615 N N . LEU A 1 82 ? 24.625 4.585 -11.826 1.00 77.06 82 LEU A N 1
ATOM 616 C CA . LEU A 1 82 ? 25.176 4.869 -10.498 1.00 77.06 82 LEU A CA 1
ATOM 617 C C . LEU A 1 82 ? 24.611 6.160 -9.898 1.00 77.06 82 LEU A C 1
ATOM 619 O O . LEU A 1 82 ? 24.264 6.184 -8.717 1.00 77.06 82 LEU A O 1
ATOM 623 N N . ILE A 1 83 ? 24.462 7.216 -10.702 1.00 80.88 83 ILE A N 1
ATOM 624 C CA . ILE A 1 83 ? 23.847 8.475 -10.257 1.00 80.88 83 ILE A CA 1
ATOM 625 C C . ILE A 1 83 ? 22.379 8.244 -9.872 1.00 80.88 83 ILE A C 1
ATOM 627 O O . ILE A 1 83 ? 21.947 8.692 -8.810 1.00 80.88 83 ILE A O 1
ATOM 631 N N . MET A 1 84 ? 21.623 7.486 -10.671 1.00 73.50 84 MET A N 1
ATOM 632 C CA . MET A 1 84 ? 20.245 7.104 -10.340 1.00 73.50 84 MET A CA 1
ATOM 633 C C . MET A 1 84 ? 20.179 6.309 -9.030 1.00 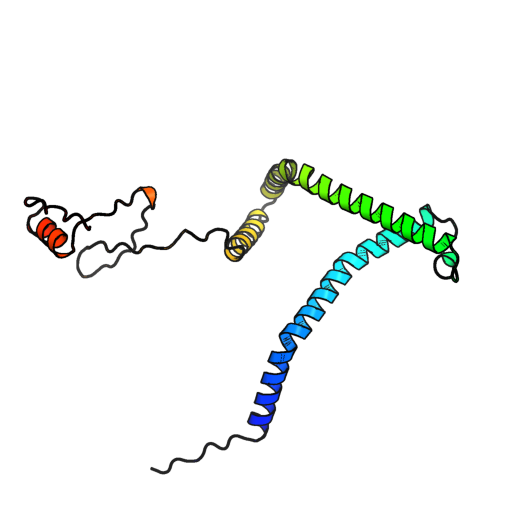73.50 84 MET A C 1
ATOM 635 O O . MET A 1 84 ? 19.370 6.620 -8.155 1.00 73.50 84 MET A O 1
ATOM 639 N N . ALA A 1 85 ? 21.057 5.319 -8.854 1.00 76.38 85 ALA A N 1
ATOM 640 C CA . ALA A 1 85 ? 21.134 4.542 -7.621 1.00 76.38 85 ALA A CA 1
ATOM 641 C C . ALA A 1 85 ? 21.437 5.436 -6.406 1.00 76.38 85 ALA A C 1
ATOM 643 O O . ALA A 1 85 ? 20.779 5.314 -5.372 1.00 76.38 85 ALA A O 1
ATOM 644 N N . MET A 1 86 ? 22.362 6.392 -6.542 1.00 85.44 86 MET A N 1
ATOM 645 C CA . MET A 1 86 ? 22.681 7.371 -5.499 1.00 85.44 86 MET A CA 1
ATOM 646 C C . MET A 1 86 ? 21.468 8.242 -5.141 1.00 85.44 86 MET A C 1
ATOM 648 O O . MET A 1 86 ? 21.175 8.444 -3.959 1.00 85.44 86 MET A O 1
ATOM 652 N N . ILE A 1 87 ? 20.738 8.733 -6.147 1.00 82.88 87 ILE A N 1
ATOM 653 C CA . ILE A 1 87 ? 19.520 9.530 -5.949 1.00 82.88 87 ILE A CA 1
ATOM 654 C C . ILE A 1 87 ? 18.462 8.704 -5.219 1.00 82.88 87 ILE A C 1
ATOM 656 O O . ILE A 1 87 ? 17.910 9.186 -4.235 1.00 82.88 87 ILE A O 1
ATOM 660 N N . LEU A 1 88 ? 18.212 7.460 -5.634 1.00 83.00 88 LEU A N 1
ATOM 661 C CA . LEU A 1 88 ? 17.227 6.579 -4.996 1.00 83.00 88 LEU A CA 1
ATOM 662 C C . LEU A 1 88 ? 17.584 6.263 -3.541 1.00 83.00 88 LEU A C 1
ATOM 664 O O . LEU A 1 88 ? 16.716 6.321 -2.668 1.00 83.00 88 LEU A O 1
ATOM 668 N N . VAL A 1 89 ? 18.856 5.978 -3.257 1.00 84.75 89 VAL A N 1
ATOM 669 C CA . VAL A 1 89 ? 19.336 5.736 -1.888 1.00 84.75 89 VAL A CA 1
ATOM 670 C C . VAL A 1 89 ? 19.169 6.990 -1.034 1.00 84.75 89 VAL A C 1
ATOM 672 O O . VAL A 1 89 ? 18.682 6.912 0.097 1.00 84.75 89 VAL A O 1
ATOM 675 N N . THR A 1 90 ? 19.498 8.154 -1.593 1.00 86.44 90 THR A N 1
ATOM 676 C CA . THR A 1 90 ? 19.361 9.440 -0.907 1.00 86.44 90 THR A CA 1
ATOM 677 C C . THR A 1 90 ? 17.892 9.773 -0.662 1.00 86.44 90 THR A C 1
ATOM 679 O O . THR A 1 90 ? 17.544 10.171 0.446 1.00 86.44 90 THR A O 1
ATOM 682 N N . LEU A 1 91 ? 17.006 9.536 -1.634 1.00 85.19 91 LEU A N 1
ATOM 683 C CA . LEU A 1 91 ? 15.560 9.697 -1.478 1.00 85.19 91 LEU A CA 1
ATOM 684 C C . LEU A 1 91 ? 14.997 8.747 -0.419 1.00 85.19 91 LEU A C 1
ATOM 686 O O . LEU A 1 91 ? 14.174 9.160 0.392 1.00 85.19 91 LEU A O 1
ATOM 690 N N . GLY A 1 92 ? 15.438 7.488 -0.396 1.00 78.31 92 GLY A N 1
ATOM 691 C CA . GLY A 1 92 ? 15.003 6.504 0.595 1.00 78.31 92 GLY A CA 1
ATOM 692 C C . GLY A 1 92 ? 15.452 6.869 2.010 1.00 78.31 92 GLY A C 1
ATOM 693 O O . GLY A 1 92 ? 14.676 6.782 2.965 1.00 78.31 92 GLY A O 1
ATOM 694 N N . TRP A 1 93 ? 16.690 7.338 2.152 1.00 88.56 93 TRP A N 1
ATOM 695 C CA . TRP A 1 93 ? 17.208 7.847 3.419 1.00 88.56 93 TRP A CA 1
ATOM 696 C C . TRP A 1 93 ? 16.484 9.127 3.864 1.00 88.56 93 TRP A C 1
ATOM 698 O O . TRP A 1 93 ? 16.070 9.239 5.021 1.00 88.56 93 TRP A O 1
ATOM 708 N N . LEU A 1 94 ? 16.260 10.060 2.936 1.00 82.56 94 LEU A N 1
ATOM 709 C CA . LEU A 1 94 ? 15.541 11.308 3.178 1.00 82.56 94 LEU A CA 1
ATOM 710 C C . LEU A 1 94 ? 14.080 11.044 3.550 1.00 82.56 94 LEU A C 1
ATOM 712 O O . LEU A 1 94 ? 13.571 11.653 4.487 1.00 82.56 94 LEU A O 1
ATOM 716 N N . SER A 1 95 ? 13.436 10.082 2.886 1.00 75.25 95 SER A N 1
ATOM 717 C CA . SER A 1 95 ? 12.093 9.602 3.207 1.00 75.25 95 SER A CA 1
ATOM 718 C C . SER A 1 95 ? 12.025 9.147 4.667 1.00 75.25 95 SER A C 1
ATOM 720 O O . SER A 1 95 ? 11.244 9.688 5.448 1.00 75.25 95 SER A O 1
ATOM 722 N N . LYS A 1 96 ? 12.942 8.282 5.116 1.00 73.94 96 LYS A N 1
ATOM 723 C CA . LYS A 1 96 ? 12.997 7.866 6.531 1.00 73.94 96 LYS A CA 1
ATOM 724 C C . LYS A 1 96 ? 13.208 9.043 7.494 1.00 73.94 96 LYS A C 1
ATOM 726 O O . LYS A 1 96 ? 12.644 9.044 8.587 1.00 73.94 96 LYS A O 1
ATOM 731 N N . ARG A 1 97 ? 13.991 10.055 7.100 1.00 77.75 97 ARG A N 1
ATOM 732 C CA . ARG A 1 97 ? 14.317 11.218 7.946 1.00 77.75 97 ARG A CA 1
ATOM 733 C C . ARG A 1 97 ? 13.190 12.255 8.030 1.00 77.75 97 ARG A C 1
ATOM 735 O O . ARG A 1 97 ? 13.009 12.865 9.083 1.00 77.75 97 ARG A O 1
ATOM 742 N N . ILE A 1 98 ? 12.441 12.447 6.945 1.00 68.94 98 ILE A N 1
ATOM 743 C CA . ILE A 1 98 ? 11.366 13.445 6.816 1.00 68.94 98 ILE A CA 1
ATOM 744 C C . ILE A 1 98 ? 10.014 12.880 7.276 1.00 68.94 98 ILE A C 1
ATOM 746 O O . ILE A 1 98 ? 9.280 13.564 7.999 1.00 68.94 98 ILE A O 1
ATOM 750 N N . PHE A 1 99 ? 9.684 11.635 6.912 1.00 66.12 99 PHE A N 1
ATOM 751 C CA . PHE A 1 99 ? 8.340 11.073 7.105 1.00 66.12 99 PHE A CA 1
ATOM 752 C C . PHE A 1 99 ? 7.948 10.948 8.585 1.00 66.12 99 PHE A C 1
ATOM 754 O O . PHE A 1 99 ? 6.785 11.147 8.923 1.00 66.12 99 PHE A O 1
ATOM 761 N N . GLY A 1 100 ? 8.906 10.701 9.484 1.00 59.72 100 GLY A N 1
ATOM 762 C CA . GLY A 1 100 ? 8.624 10.567 10.918 1.00 59.72 100 GLY A CA 1
ATOM 763 C C . GLY A 1 100 ? 8.280 11.879 11.638 1.00 59.72 100 GLY A C 1
ATOM 764 O O . GLY A 1 100 ? 7.574 11.844 12.642 1.00 59.72 100 GLY A O 1
ATOM 765 N N . LYS A 1 101 ? 8.756 13.038 11.152 1.00 62.19 101 LYS A N 1
ATOM 766 C CA . LYS A 1 101 ? 8.600 14.334 11.852 1.00 62.19 101 LYS A CA 1
ATOM 767 C C . LYS A 1 101 ? 7.626 15.302 11.178 1.00 62.19 101 LYS A C 1
ATOM 769 O O . LYS A 1 101 ? 6.972 16.067 11.881 1.00 62.19 101 LYS A O 1
ATOM 774 N N . ILE A 1 102 ? 7.533 15.289 9.846 1.00 61.97 102 ILE A N 1
ATOM 775 C CA . ILE A 1 102 ? 6.803 16.321 9.087 1.00 61.97 102 ILE A CA 1
ATOM 776 C C . ILE A 1 102 ? 5.378 15.879 8.736 1.00 61.97 102 ILE A C 1
ATOM 778 O O . ILE A 1 102 ? 4.439 16.647 8.933 1.00 61.97 102 ILE A O 1
ATOM 782 N N . ILE A 1 103 ? 5.184 14.633 8.293 1.00 65.38 103 ILE A N 1
ATOM 783 C CA . ILE A 1 103 ? 3.886 14.166 7.774 1.00 65.38 103 ILE A CA 1
ATOM 784 C C . ILE A 1 103 ? 2.786 14.175 8.834 1.00 65.38 103 ILE A C 1
ATOM 786 O O . ILE A 1 103 ? 1.670 14.582 8.535 1.00 65.38 103 ILE A O 1
ATOM 790 N N . HIS A 1 104 ? 3.083 13.804 10.081 1.00 55.03 104 HIS A N 1
ATOM 791 C CA . HIS A 1 104 ? 2.043 13.746 11.112 1.00 55.03 104 HIS A CA 1
ATOM 792 C C . HIS A 1 104 ? 1.461 15.119 11.487 1.00 55.03 104 HIS A C 1
ATOM 794 O O . HIS A 1 104 ? 0.300 15.180 11.870 1.00 55.03 104 HIS A O 1
ATOM 800 N N . ARG A 1 105 ? 2.219 16.216 11.342 1.00 62.19 105 ARG A N 1
ATOM 801 C CA . ARG A 1 105 ? 1.738 17.573 11.675 1.00 62.19 105 ARG A CA 1
ATOM 802 C C . ARG A 1 105 ? 1.191 18.309 10.455 1.00 62.19 105 ARG A C 1
ATOM 804 O O . ARG A 1 105 ? 0.107 18.871 10.515 1.00 62.19 105 ARG A O 1
ATOM 811 N N . TRP A 1 106 ? 1.885 18.217 9.317 1.00 66.06 106 TRP A N 1
ATOM 812 C CA . TRP A 1 106 ? 1.446 18.862 8.075 1.00 66.06 106 TRP A CA 1
ATOM 813 C C . TRP A 1 106 ? 0.159 18.269 7.507 1.00 66.06 106 TRP A C 1
ATOM 815 O O . TRP A 1 106 ? -0.630 18.997 6.909 1.00 66.06 106 TRP A O 1
ATOM 825 N N . PHE A 1 107 ? -0.051 16.959 7.662 1.00 63.31 107 PHE A N 1
ATOM 826 C CA . PHE A 1 107 ? -1.242 16.301 7.132 1.00 63.31 107 PHE A CA 1
ATOM 827 C C . PHE A 1 107 ? -2.459 16.542 8.029 1.00 63.31 107 PHE A C 1
ATOM 829 O O . PHE A 1 107 ? -3.526 16.837 7.507 1.00 63.31 107 PHE A O 1
ATOM 836 N N . ALA A 1 108 ? -2.288 16.509 9.356 1.00 60.28 108 ALA A N 1
ATOM 837 C CA . ALA A 1 108 ? -3.353 16.833 10.304 1.00 60.28 108 ALA A CA 1
ATOM 838 C C . ALA A 1 108 ? -3.853 18.275 10.106 1.00 60.28 108 ALA A C 1
ATOM 840 O O . ALA A 1 108 ? -5.025 18.475 9.815 1.00 60.28 108 ALA A O 1
ATOM 841 N N . GLU A 1 109 ? -2.957 19.268 10.093 1.00 68.62 109 GLU A N 1
ATOM 842 C CA . GLU A 1 109 ? -3.352 20.684 10.012 1.00 68.62 109 GLU A CA 1
ATOM 843 C C . GLU A 1 109 ? -3.961 21.099 8.655 1.00 68.62 109 GLU A C 1
ATOM 845 O O . GLU A 1 109 ? -4.811 21.990 8.609 1.00 68.62 109 GLU A O 1
ATOM 850 N N . LYS A 1 110 ? -3.552 20.483 7.531 1.00 66.81 110 LYS A N 1
ATOM 851 C CA . LYS A 1 110 ? -4.144 20.769 6.205 1.00 66.81 110 LYS A CA 1
ATOM 852 C C . LYS A 1 110 ? -5.435 19.999 5.941 1.00 66.81 110 LYS A C 1
ATOM 854 O O . LYS A 1 110 ? -6.323 20.552 5.296 1.00 66.81 110 LYS A O 1
ATOM 859 N N . VAL A 1 111 ? -5.553 18.760 6.421 1.00 64.56 111 VAL A N 1
ATOM 860 C CA . VAL A 1 111 ? -6.779 17.957 6.269 1.00 64.56 111 VAL A CA 1
ATOM 861 C C . VAL A 1 111 ? -7.878 18.453 7.207 1.00 64.56 111 VAL A C 1
ATOM 863 O O . VAL A 1 111 ? -9.034 18.494 6.797 1.00 64.56 111 VAL A O 1
ATOM 866 N N . GLU A 1 112 ? -7.538 18.920 8.412 1.00 58.50 112 GLU A N 1
ATOM 867 C CA . GLU A 1 112 ? -8.499 19.508 9.360 1.00 58.50 112 GLU A CA 1
ATOM 868 C C . GLU A 1 112 ? -9.136 20.811 8.852 1.00 58.50 112 GLU A C 1
ATOM 870 O O . GLU A 1 112 ? -10.257 21.138 9.234 1.00 58.50 112 GLU A O 1
ATOM 875 N N . ARG A 1 113 ? -8.467 21.544 7.953 1.00 67.25 113 ARG A N 1
ATOM 876 C CA . ARG A 1 113 ? -9.007 22.777 7.348 1.00 67.25 113 ARG A CA 1
ATOM 877 C C . ARG A 1 113 ? -9.875 22.538 6.113 1.00 67.25 113 ARG A C 1
ATOM 879 O O . ARG A 1 113 ? -10.462 23.487 5.600 1.00 67.25 113 ARG A O 1
ATOM 886 N N . MET A 1 114 ? -9.953 21.305 5.619 1.00 70.94 114 MET A N 1
ATOM 887 C CA . MET A 1 114 ? -10.743 20.962 4.442 1.00 70.94 114 MET A CA 1
ATOM 888 C C . MET A 1 114 ? -12.034 20.240 4.858 1.00 70.94 114 MET A C 1
ATOM 890 O O . MET A 1 114 ? -11.982 19.070 5.251 1.00 70.94 114 MET A O 1
ATOM 894 N N . PRO A 1 115 ? -13.207 20.894 4.768 1.00 61.66 115 PRO A N 1
ATOM 895 C CA . PRO A 1 115 ? -14.468 20.246 5.108 1.00 61.66 115 PRO A CA 1
ATOM 896 C C . PRO A 1 115 ? -14.697 19.010 4.217 1.00 61.66 115 PRO A C 1
ATOM 898 O O . PRO A 1 115 ? -14.570 19.077 2.998 1.00 61.66 115 PRO A O 1
ATOM 901 N N . GLY A 1 116 ? -15.003 17.864 4.837 1.00 71.56 116 GLY A N 1
ATOM 902 C CA . GLY A 1 116 ? -15.340 16.596 4.165 1.00 71.56 116 GLY A CA 1
ATOM 903 C C . GLY A 1 116 ? -14.184 15.605 3.943 1.00 71.56 116 GLY A C 1
ATOM 904 O O . GLY A 1 116 ? -14.410 14.395 3.964 1.00 71.56 116 GLY A O 1
ATOM 905 N N . LEU A 1 117 ? -12.935 16.064 3.815 1.00 70.25 117 LEU A N 1
ATOM 906 C CA . LEU A 1 117 ? -11.784 15.193 3.502 1.00 70.25 117 LEU A CA 1
ATOM 907 C C . LEU A 1 117 ? -11.352 14.287 4.666 1.00 70.25 117 LEU A C 1
ATOM 909 O O . LEU A 1 117 ? -10.899 13.162 4.440 1.00 70.25 117 LEU A O 1
ATOM 913 N N . GLY A 1 118 ? -11.556 14.734 5.909 1.00 69.62 118 GLY A N 1
ATOM 914 C CA . GLY A 1 118 ? -11.282 13.928 7.101 1.00 69.62 118 GLY A CA 1
ATOM 915 C C . GLY A 1 118 ? -12.105 12.637 7.158 1.00 69.62 118 GLY A C 1
ATOM 916 O O . GLY A 1 118 ? -11.579 11.598 7.546 1.00 69.62 118 GLY A O 1
ATOM 917 N N . ALA A 1 119 ? -13.366 12.662 6.708 1.00 76.88 119 ALA A N 1
ATOM 918 C CA . ALA A 1 119 ? -14.229 11.479 6.699 1.00 76.88 119 ALA A CA 1
ATOM 919 C C . ALA A 1 119 ? -13.689 10.397 5.751 1.00 76.88 119 ALA A C 1
ATOM 921 O O . ALA A 1 119 ? -13.507 9.254 6.160 1.00 76.88 119 ALA A O 1
ATOM 922 N N . ILE A 1 120 ? -13.337 10.782 4.522 1.00 79.00 120 ILE A N 1
ATOM 923 C CA . ILE A 1 120 ? -12.810 9.875 3.492 1.00 79.00 120 ILE A CA 1
ATOM 924 C C . ILE A 1 120 ? -11.474 9.271 3.937 1.00 79.00 120 ILE A C 1
ATOM 926 O O . ILE A 1 120 ? -11.279 8.057 3.867 1.00 79.00 120 ILE A O 1
ATOM 930 N N . TYR A 1 121 ? -10.566 10.106 4.448 1.00 72.50 121 TYR A N 1
ATOM 931 C CA . TYR A 1 121 ? -9.270 9.644 4.936 1.00 72.50 121 TYR A CA 1
ATOM 932 C C . TYR A 1 121 ? -9.411 8.674 6.118 1.00 72.50 121 TYR A C 1
ATOM 934 O O . TYR A 1 121 ? -8.739 7.642 6.151 1.00 72.50 121 TYR A O 1
ATOM 942 N N . ASN A 1 122 ? -10.317 8.961 7.057 1.00 74.88 122 ASN A N 1
ATOM 943 C CA . ASN A 1 122 ? -10.570 8.097 8.209 1.00 74.88 122 ASN A CA 1
ATOM 944 C C . ASN A 1 122 ? -11.187 6.756 7.802 1.00 74.88 122 ASN A C 1
ATOM 946 O O . ASN A 1 122 ? -10.763 5.727 8.320 1.00 74.88 122 ASN A O 1
ATOM 950 N N . THR A 1 123 ? -12.116 6.734 6.845 1.00 83.00 123 THR A N 1
ATOM 951 C CA . THR A 1 123 ? -12.681 5.483 6.317 1.00 83.00 123 THR A CA 1
ATOM 952 C C . THR A 1 123 ? -11.617 4.631 5.626 1.00 83.00 123 THR A C 1
ATOM 954 O O . THR A 1 123 ? -11.523 3.431 5.885 1.00 83.00 123 THR A O 1
ATOM 957 N N . ILE A 1 124 ? -10.766 5.244 4.797 1.00 81.38 124 ILE A N 1
ATOM 958 C CA . ILE A 1 124 ? -9.671 4.538 4.115 1.00 81.38 124 ILE A CA 1
ATOM 959 C C . ILE A 1 124 ? -8.676 3.990 5.139 1.00 81.38 124 ILE A C 1
ATOM 961 O O . ILE A 1 124 ? -8.288 2.826 5.062 1.00 81.38 124 ILE A O 1
ATOM 965 N N . ARG A 1 125 ? -8.297 4.795 6.136 1.00 79.50 125 ARG A N 1
ATOM 966 C CA . ARG A 1 125 ? -7.399 4.361 7.207 1.00 79.50 125 ARG A CA 1
ATOM 967 C C . ARG A 1 125 ? -7.988 3.202 8.008 1.00 79.50 125 ARG A C 1
ATOM 969 O O . ARG A 1 125 ? -7.280 2.235 8.248 1.00 79.50 125 ARG A O 1
ATOM 976 N N . GLN A 1 126 ? -9.274 3.255 8.349 1.00 74.75 126 GLN A N 1
ATOM 977 C CA . GLN A 1 126 ? -9.968 2.173 9.055 1.00 74.75 126 GLN A CA 1
ATOM 978 C C . GLN A 1 126 ? -9.994 0.871 8.243 1.00 74.75 126 GLN A C 1
ATOM 980 O O . GLN A 1 126 ? -9.750 -0.196 8.803 1.00 74.75 126 GLN A O 1
ATOM 985 N N . MET A 1 127 ? -10.219 0.942 6.927 1.00 78.12 127 MET A N 1
ATOM 986 C CA . MET A 1 127 ? -10.132 -0.235 6.053 1.00 78.12 127 MET A CA 1
ATOM 987 C C . MET A 1 127 ? -8.705 -0.788 5.983 1.00 78.12 127 MET A C 1
ATOM 989 O O . MET A 1 127 ? -8.505 -1.996 6.095 1.00 78.12 127 MET A O 1
ATOM 993 N N . VAL A 1 128 ? -7.703 0.082 5.843 1.00 79.50 128 VAL A N 1
ATOM 994 C CA . VAL A 1 128 ? -6.289 -0.320 5.820 1.00 79.50 128 VAL A CA 1
ATOM 995 C C . VAL A 1 128 ? -5.865 -0.931 7.158 1.00 79.50 128 VAL A C 1
ATOM 997 O O . VAL A 1 128 ? -5.163 -1.941 7.169 1.00 79.50 128 VAL A O 1
ATOM 1000 N N . ASP A 1 129 ? -6.313 -0.383 8.285 1.00 74.94 129 ASP A N 1
ATOM 1001 C CA . ASP A 1 129 ? -6.013 -0.903 9.620 1.00 74.94 129 ASP A CA 1
ATOM 1002 C C . ASP A 1 129 ? -6.677 -2.275 9.844 1.00 74.94 129 ASP A C 1
ATOM 1004 O O . ASP A 1 129 ? -6.014 -3.192 10.337 1.00 74.94 129 ASP A O 1
ATOM 1008 N N . ALA A 1 130 ? -7.918 -2.462 9.376 1.00 77.62 130 ALA A N 1
ATOM 1009 C CA . ALA A 1 130 ? -8.613 -3.752 9.390 1.00 77.62 130 ALA A CA 1
ATOM 1010 C C . ALA A 1 130 ? -7.919 -4.817 8.516 1.00 77.62 130 ALA A C 1
ATOM 1012 O O . ALA A 1 130 ? -7.785 -5.967 8.935 1.00 77.62 130 ALA A O 1
ATOM 1013 N N . LEU A 1 131 ? -7.428 -4.439 7.328 1.00 76.50 131 LEU A N 1
ATOM 1014 C CA . LEU A 1 131 ? -6.720 -5.337 6.403 1.00 76.50 131 LEU A CA 1
ATOM 1015 C C . LEU A 1 131 ? -5.276 -5.628 6.828 1.00 76.50 131 LEU A C 1
ATOM 1017 O O . LEU A 1 131 ? -4.756 -6.710 6.567 1.00 76.50 131 LEU A O 1
ATOM 1021 N N . SER A 1 132 ? -4.616 -4.676 7.489 1.00 70.94 132 SER A N 1
ATOM 1022 C CA . SER A 1 132 ? -3.215 -4.815 7.899 1.00 70.94 132 SER A CA 1
ATOM 1023 C C . SER A 1 132 ? -3.010 -5.778 9.071 1.00 70.94 132 SER A C 1
ATOM 1025 O O . SER A 1 132 ? -1.868 -6.038 9.450 1.00 70.94 132 SER A O 1
ATOM 1027 N N . GLY A 1 133 ? -4.092 -6.300 9.663 1.00 61.34 133 GLY A N 1
ATOM 1028 C CA . GLY A 1 133 ? -4.026 -7.273 10.754 1.00 61.34 133 GLY A CA 1
ATOM 1029 C C . GLY A 1 133 ? -3.315 -6.746 12.003 1.00 61.34 133 GLY A C 1
ATOM 1030 O O . GLY A 1 133 ? -2.884 -7.542 12.837 1.00 61.34 133 GLY A O 1
ATOM 1031 N N . ARG A 1 134 ? -3.174 -5.417 12.139 1.00 58.12 134 ARG A N 1
ATOM 1032 C CA . ARG A 1 134 ? -2.434 -4.774 13.237 1.00 58.12 134 ARG A CA 1
ATOM 1033 C C . ARG A 1 134 ? -3.175 -4.795 14.579 1.00 58.12 134 ARG A C 1
ATOM 1035 O O . ARG A 1 134 ? -2.589 -4.403 15.576 1.00 58.12 134 ARG A O 1
ATOM 1042 N N . ASN A 1 135 ? -4.397 -5.333 14.611 1.00 55.34 135 ASN A N 1
ATOM 1043 C CA . ASN A 1 135 ? -5.120 -5.717 15.823 1.00 55.34 135 ASN A CA 1
ATOM 1044 C C . ASN A 1 135 ? -5.445 -7.215 15.776 1.00 55.34 135 ASN A C 1
ATOM 1046 O O . ASN A 1 135 ? -6.535 -7.618 15.373 1.00 55.34 135 ASN A O 1
ATOM 1050 N N . LYS A 1 136 ? -4.489 -8.049 16.190 1.00 50.66 136 LYS A N 1
ATOM 1051 C CA . LYS A 1 136 ? -4.696 -9.494 16.369 1.00 50.66 136 LYS A CA 1
ATOM 1052 C C . LYS A 1 136 ? -5.255 -9.889 17.745 1.00 50.66 136 LYS A C 1
ATOM 1054 O O . LYS A 1 136 ? -5.380 -11.081 17.980 1.00 50.66 136 LYS A O 1
ATOM 1059 N N . ASP A 1 137 ? -5.650 -8.940 18.602 1.00 57.53 137 ASP A N 1
ATOM 1060 C CA . ASP A 1 137 ? -5.893 -9.248 20.024 1.00 57.53 137 ASP A CA 1
ATOM 1061 C C . ASP A 1 137 ? -7.130 -8.599 20.674 1.00 57.53 137 ASP A C 1
ATOM 1063 O O . ASP A 1 137 ? -7.149 -8.360 21.873 1.00 57.53 137 ASP A O 1
ATOM 1067 N N . THR A 1 138 ? -8.197 -8.289 19.928 1.00 56.41 138 THR A N 1
ATOM 1068 C CA . THR A 1 138 ? -9.360 -7.597 20.542 1.00 56.41 138 THR A CA 1
ATOM 1069 C C . THR A 1 138 ? -10.563 -8.484 20.853 1.00 56.41 138 THR A C 1
ATOM 1071 O O . THR A 1 138 ? -11.437 -8.055 21.595 1.00 56.41 138 THR A O 1
ATOM 1074 N N . PHE A 1 139 ? -10.641 -9.732 20.386 1.00 54.22 139 PHE A N 1
ATOM 1075 C CA . PHE A 1 139 ? -11.840 -10.535 20.659 1.00 54.22 139 PHE A CA 1
ATOM 1076 C C . PHE A 1 139 ? -11.550 -12.014 20.841 1.00 54.22 139 PHE A C 1
ATOM 1078 O O . PHE A 1 139 ? -11.799 -12.811 19.938 1.00 54.22 139 PHE A O 1
ATOM 1085 N N . ARG A 1 140 ? -11.085 -12.396 22.035 1.00 46.91 140 ARG A N 1
ATOM 1086 C CA . ARG A 1 140 ? -11.173 -13.780 22.518 1.00 46.91 140 ARG A CA 1
ATOM 1087 C C . ARG A 1 140 ? -11.353 -13.833 24.034 1.00 46.91 140 ARG A C 1
ATOM 1089 O O . ARG A 1 140 ? -10.394 -14.081 24.748 1.00 46.91 140 ARG A O 1
ATOM 1096 N N . ARG A 1 141 ? -12.595 -13.671 24.502 1.00 49.88 141 ARG A N 1
ATOM 1097 C CA . ARG A 1 141 ? -13.222 -14.526 25.535 1.00 49.88 141 ARG A CA 1
ATOM 1098 C C . ARG A 1 141 ? -14.641 -14.044 25.826 1.00 49.88 141 ARG A C 1
ATOM 1100 O O . ARG A 1 141 ? -14.863 -12.921 26.257 1.00 49.88 141 ARG A O 1
ATOM 1107 N N . VAL A 1 142 ? -15.597 -14.929 25.562 1.00 50.09 142 VAL A N 1
ATOM 1108 C CA . VAL A 1 142 ? -16.996 -14.785 25.959 1.00 50.09 142 VAL A CA 1
ATOM 1109 C C . VAL A 1 142 ? -17.076 -15.180 27.431 1.00 50.09 142 VAL A C 1
ATOM 1111 O O . VAL A 1 142 ? -16.786 -16.324 27.775 1.00 50.09 142 VAL A O 1
ATOM 1114 N N . VAL A 1 143 ? -17.424 -14.232 28.296 1.00 56.97 143 VAL A N 1
ATOM 1115 C CA . VAL A 1 143 ? -17.757 -14.497 29.701 1.00 56.97 143 VAL A CA 1
ATOM 1116 C C . VAL A 1 143 ? -19.260 -14.708 29.816 1.00 56.97 143 VAL A C 1
ATOM 1118 O O . VAL A 1 143 ? -20.052 -13.896 29.342 1.00 56.97 143 VAL A O 1
ATOM 1121 N N . LEU A 1 144 ? -19.649 -15.824 30.428 1.00 50.75 144 LEU A N 1
ATOM 1122 C CA . LEU A 1 144 ? -21.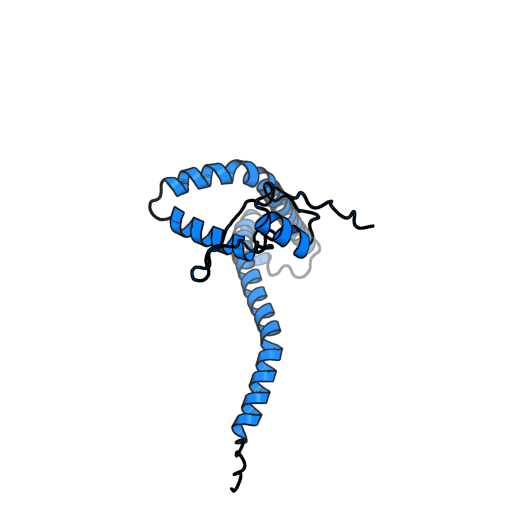041 -16.174 30.678 1.00 50.75 144 LEU A CA 1
ATOM 1123 C C . LEU A 1 144 ? -21.461 -15.510 31.992 1.00 50.75 144 LEU A C 1
ATOM 1125 O O . LEU A 1 144 ? -21.012 -15.912 33.063 1.00 50.75 144 LEU A O 1
ATOM 1129 N N . VAL A 1 145 ? -22.284 -14.468 31.904 1.00 59.44 145 VAL A N 1
ATOM 1130 C CA . VAL A 1 145 ? -22.873 -13.805 33.073 1.00 59.44 145 VAL A CA 1
ATOM 1131 C C . VAL A 1 145 ? -24.329 -14.227 33.169 1.00 59.44 145 VAL A C 1
ATOM 1133 O O . VAL A 1 145 ? -25.091 -14.095 32.214 1.00 59.44 145 VAL A O 1
ATOM 1136 N N . GLN A 1 146 ? -24.698 -14.793 34.313 1.00 54.19 146 GLN A N 1
ATOM 1137 C CA . GLN A 1 146 ? -26.046 -15.282 34.565 1.00 54.19 146 GLN A CA 1
ATOM 1138 C C . GLN A 1 146 ? -26.951 -14.115 34.982 1.00 54.19 146 GLN A C 1
ATOM 1140 O O . GLN A 1 146 ? -26.701 -13.459 35.991 1.00 54.19 146 GLN A O 1
ATOM 1145 N N . PHE A 1 147 ? -28.008 -13.864 34.211 1.00 61.31 147 PHE A N 1
ATOM 1146 C CA . PHE A 1 147 ? -29.121 -12.973 34.562 1.00 61.31 147 PHE A CA 1
ATOM 1147 C C . PHE A 1 147 ? -30.431 -13.590 33.991 1.00 61.31 147 PHE A C 1
ATOM 1149 O O . PHE A 1 147 ? -30.330 -14.551 33.227 1.00 61.31 147 PHE A O 1
ATOM 1156 N N . PRO A 1 148 ? -31.641 -13.179 34.429 1.00 52.28 148 PRO A N 1
ATOM 1157 C CA . PRO A 1 148 ? -32.869 -13.977 34.427 1.00 52.28 148 PRO A CA 1
ATOM 1158 C C . PRO A 1 148 ? -33.254 -14.512 33.035 1.00 52.28 148 PRO A C 1
ATOM 1160 O O . PRO A 1 148 ? -32.866 -13.929 32.022 1.00 52.28 148 PRO A O 1
ATOM 1163 N N . PRO A 1 149 ? -34.037 -15.611 32.983 1.00 57.59 149 PRO A N 1
ATOM 1164 C CA . PRO A 1 149 ? -34.076 -16.592 31.886 1.00 57.59 149 PRO A CA 1
ATOM 1165 C C . PRO A 1 149 ? -34.512 -16.099 30.494 1.00 57.59 149 PRO A C 1
ATOM 1167 O O . PRO A 1 149 ? -34.623 -16.908 29.579 1.00 57.59 149 PRO A O 1
ATOM 1170 N N . THR A 1 150 ? -34.761 -14.807 30.297 1.00 51.72 150 THR A N 1
ATOM 1171 C CA . THR A 1 150 ? -35.381 -14.268 29.080 1.00 51.72 150 THR A CA 1
ATOM 1172 C C . THR A 1 150 ? -34.637 -13.107 28.416 1.00 51.72 150 THR A C 1
ATOM 1174 O O . THR A 1 150 ? -35.117 -12.616 27.398 1.00 51.72 150 THR A O 1
ATOM 1177 N N . ALA A 1 151 ? -33.454 -12.695 28.888 1.00 59.75 151 ALA A N 1
ATOM 1178 C CA . ALA A 1 151 ? -32.662 -11.667 28.202 1.00 59.75 151 ALA A CA 1
ATOM 1179 C C . ALA A 1 151 ? -31.160 -11.997 28.197 1.00 59.75 151 ALA A C 1
ATOM 1181 O O . ALA A 1 151 ? -30.487 -11.926 29.223 1.00 59.75 151 ALA A O 1
ATOM 1182 N N . GLY A 1 152 ? -30.624 -12.360 27.028 1.00 58.03 152 GLY A N 1
ATOM 1183 C CA . GLY A 1 152 ? -29.183 -12.496 26.820 1.00 58.03 152 GLY A CA 1
ATOM 1184 C C . GLY A 1 152 ? -28.540 -11.128 26.586 1.00 58.03 152 GLY A C 1
ATOM 1185 O O . GLY A 1 152 ? -29.013 -10.365 25.747 1.00 58.03 152 GLY A O 1
ATOM 1186 N N . PHE A 1 153 ? -27.454 -10.828 27.296 1.00 59.69 153 PHE A N 1
ATOM 1187 C CA . PHE A 1 153 ? -26.655 -9.615 27.100 1.00 59.69 153 PHE A CA 1
ATOM 1188 C C . PHE A 1 153 ? -25.210 -9.974 26.755 1.00 59.69 153 PHE A C 1
ATOM 1190 O O . PHE A 1 153 ? -24.680 -10.986 27.212 1.00 59.69 153 PHE A O 1
ATOM 1197 N N . ILE A 1 154 ? -24.564 -9.115 25.967 1.00 60.19 154 ILE A N 1
ATOM 1198 C CA . ILE A 1 154 ? -23.124 -9.166 25.710 1.00 60.19 154 ILE A CA 1
ATOM 1199 C C . ILE A 1 154 ? -22.464 -8.176 26.665 1.00 60.19 154 ILE A C 1
ATOM 1201 O O . ILE A 1 154 ? -22.733 -6.979 26.601 1.00 60.19 154 ILE A O 1
ATOM 1205 N N . LEU A 1 155 ? -21.599 -8.675 27.547 1.00 67.19 155 LEU A N 1
ATOM 1206 C CA . LEU A 1 155 ? -20.780 -7.840 28.420 1.00 67.19 155 LEU A CA 1
ATOM 1207 C C . LEU A 1 155 ? -19.372 -7.747 27.849 1.00 67.19 155 LEU A C 1
ATOM 1209 O O . LEU A 1 155 ? -18.693 -8.756 27.661 1.00 67.19 155 LEU A O 1
ATOM 1213 N N . GLN A 1 156 ? -18.946 -6.519 27.577 1.00 68.06 156 GLN A N 1
ATOM 1214 C CA . GLN A 1 156 ? -17.594 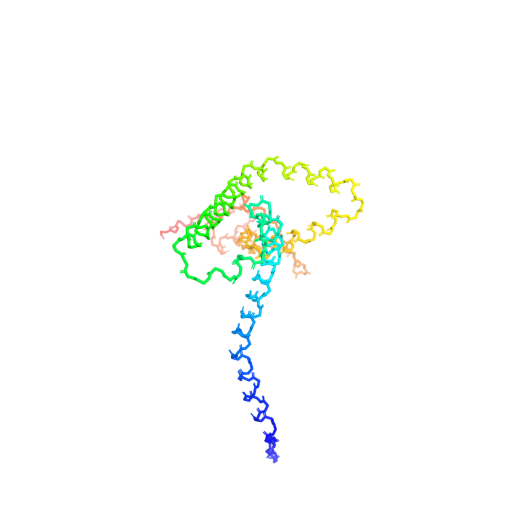-6.214 27.138 1.00 68.06 156 GLN A CA 1
ATOM 1215 C C . GLN A 1 156 ? -16.812 -5.676 28.336 1.00 68.06 156 GLN A C 1
ATOM 1217 O O . GLN A 1 156 ? -17.135 -4.614 28.861 1.00 68.06 156 GLN A O 1
ATOM 1222 N N . VAL A 1 157 ? -15.799 -6.424 28.775 1.00 77.56 157 VAL A N 1
ATOM 1223 C CA . VAL A 1 157 ? -14.965 -6.078 29.935 1.00 77.56 157 VAL A CA 1
ATOM 1224 C C . VAL A 1 157 ? -13.502 -5.970 29.488 1.00 77.56 157 VAL A C 1
ATOM 1226 O O . VAL A 1 157 ? -13.055 -6.823 28.716 1.00 77.56 157 VAL A O 1
ATOM 1229 N N . PRO A 1 158 ? -12.743 -4.947 29.930 1.00 72.81 158 PRO A N 1
ATOM 1230 C CA . PRO A 1 158 ? -11.310 -4.847 29.660 1.00 72.81 158 PRO A CA 1
ATOM 1231 C C . PRO A 1 158 ? -10.540 -6.046 30.230 1.00 72.81 158 PRO A C 1
ATOM 1233 O O . PRO A 1 158 ? -10.718 -6.399 31.392 1.00 72.81 158 PRO A O 1
ATOM 1236 N N . GLU A 1 159 ? -9.624 -6.629 29.454 1.00 73.88 159 GLU A N 1
ATOM 1237 C CA . GLU A 1 159 ? -8.879 -7.839 29.852 1.00 73.88 159 GLU A CA 1
ATOM 1238 C C . GLU A 1 159 ? -8.123 -7.680 31.182 1.00 73.88 159 GLU A C 1
ATOM 1240 O O . GLU A 1 159 ? -8.106 -8.584 32.011 1.00 73.88 159 GLU A O 1
ATOM 1245 N N . LYS A 1 160 ? -7.585 -6.484 31.437 1.00 76.62 160 LYS A N 1
ATOM 1246 C CA . LYS A 1 160 ? -6.875 -6.124 32.676 1.00 76.62 160 LYS A CA 1
ATOM 1247 C C . LYS A 1 160 ? -7.712 -6.244 33.960 1.00 76.62 160 LYS A C 1
ATOM 1249 O O . LYS A 1 160 ? -7.149 -6.287 35.049 1.00 76.62 160 LYS A O 1
ATOM 1254 N N . GLU A 1 161 ? -9.038 -6.242 33.846 1.00 74.88 161 GLU A N 1
ATOM 1255 C CA . GLU A 1 161 ? -9.970 -6.330 34.976 1.00 74.88 161 GLU A CA 1
ATOM 1256 C C . GLU A 1 161 ? -10.483 -7.765 35.194 1.00 74.88 161 GLU A C 1
ATOM 1258 O O . GLU A 1 161 ? -11.188 -8.030 36.169 1.00 74.88 161 GLU A O 1
ATOM 1263 N N . ILE A 1 162 ? -10.091 -8.714 34.336 1.00 80.38 162 ILE A N 1
ATOM 1264 C CA . ILE A 1 162 ? -10.478 -10.121 34.445 1.00 80.38 162 ILE A CA 1
ATOM 1265 C C . ILE A 1 162 ? -9.555 -10.828 35.443 1.00 80.38 162 ILE A C 1
ATOM 1267 O O . ILE A 1 162 ? -8.341 -10.900 35.260 1.00 80.38 162 ILE A O 1
ATOM 1271 N N . ARG A 1 163 ? -10.143 -11.399 36.498 1.00 78.00 163 ARG A N 1
ATOM 1272 C CA . ARG A 1 163 ? -9.446 -12.287 37.438 1.00 78.00 163 ARG A CA 1
ATOM 1273 C C . ARG A 1 163 ? -9.917 -13.718 37.225 1.00 78.00 163 ARG A C 1
ATOM 1275 O O . ARG A 1 163 ? -11.081 -14.024 37.472 1.00 78.00 163 ARG A O 1
ATOM 1282 N N . GLU A 1 164 ? -9.019 -14.588 36.767 1.00 75.56 164 GLU A N 1
ATOM 1283 C CA . GLU A 1 164 ? -9.326 -16.013 36.649 1.00 75.56 164 GLU A CA 1
ATOM 1284 C C . GLU A 1 164 ? -9.528 -16.620 38.040 1.00 75.56 164 GLU A C 1
ATOM 1286 O O . GLU A 1 164 ? -8.703 -16.458 38.941 1.00 75.56 164 GLU A O 1
ATOM 1291 N N . THR A 1 165 ? -10.656 -17.303 38.218 1.00 78.56 165 THR A N 1
ATOM 1292 C CA . THR A 1 165 ? -10.971 -18.015 39.454 1.00 78.56 165 THR A CA 1
ATOM 1293 C C . THR A 1 165 ? -10.586 -19.483 39.324 1.00 78.56 165 THR A C 1
ATOM 1295 O O . THR A 1 165 ? -10.781 -20.098 38.277 1.00 78.56 165 THR A O 1
ATOM 1298 N N . SER A 1 166 ? -10.051 -20.062 40.397 1.00 76.25 166 SER A N 1
ATOM 1299 C CA . SER A 1 166 ? -9.742 -21.494 40.486 1.00 76.25 166 SER A CA 1
ATOM 1300 C C . SER A 1 166 ? -10.952 -22.349 40.884 1.00 76.25 166 SER A C 1
ATOM 1302 O O . SER A 1 166 ? -10.816 -23.562 41.050 1.00 76.25 166 SER A O 1
ATOM 1304 N N . LE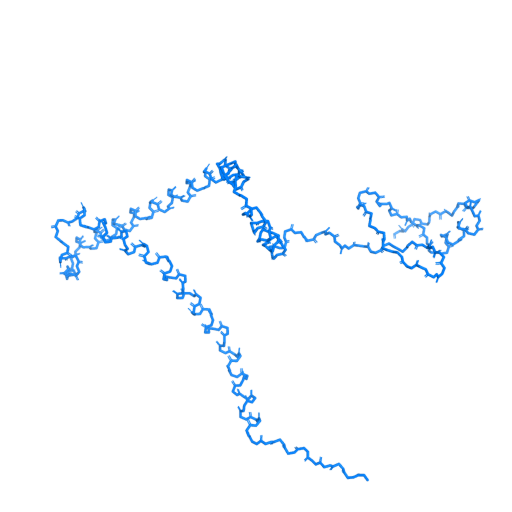U A 1 167 ? -12.131 -21.739 41.045 1.00 79.81 167 LEU A N 1
ATOM 1305 C CA . LEU A 1 167 ? -13.352 -22.435 41.435 1.00 79.81 167 LEU A CA 1
ATOM 1306 C C . LEU A 1 167 ? -13.867 -23.349 40.327 1.00 79.81 167 LEU A C 1
ATOM 1308 O O . LEU A 1 167 ? -13.910 -22.982 39.151 1.00 79.81 167 LEU A O 1
ATOM 1312 N N . THR A 1 168 ? -14.308 -24.542 40.719 1.00 81.38 168 THR A N 1
ATOM 1313 C CA . THR A 1 168 ? -15.019 -25.437 39.808 1.00 81.38 168 THR A CA 1
ATOM 1314 C C . THR A 1 168 ? -16.476 -24.993 39.646 1.00 81.38 168 THR A C 1
ATOM 1316 O O . THR A 1 168 ? -17.008 -24.241 40.462 1.00 81.38 168 THR A O 1
ATOM 1319 N N . VAL A 1 169 ? -17.154 -25.460 38.591 1.00 80.62 169 VAL A N 1
ATOM 1320 C CA . VAL A 1 169 ? -18.574 -25.134 38.355 1.00 80.62 169 VAL A CA 1
ATOM 1321 C C . VAL A 1 169 ? -19.469 -25.507 39.558 1.00 80.62 169 VAL A C 1
ATOM 1323 O O . VAL A 1 169 ? -20.269 -24.664 39.964 1.00 80.62 169 VAL A O 1
ATOM 1326 N N . PRO A 1 170 ? -19.325 -26.689 40.197 1.00 77.50 170 PRO A N 1
ATOM 1327 C CA . PRO A 1 170 ? -20.073 -27.020 41.417 1.00 77.50 170 PRO A CA 1
ATOM 1328 C C . PRO A 1 170 ? -19.810 -26.074 42.596 1.00 77.50 170 PRO A C 1
ATOM 1330 O O . PRO A 1 170 ? -20.738 -25.704 43.318 1.00 77.50 170 PRO A O 1
ATOM 1333 N N . ASP A 1 171 ? -18.559 -25.651 42.777 1.00 83.25 171 ASP A N 1
ATOM 1334 C CA . ASP A 1 171 ? -18.169 -24.734 43.852 1.00 83.25 171 ASP A CA 1
ATOM 1335 C C . ASP A 1 171 ? -18.796 -23.351 43.649 1.00 83.25 171 ASP A C 1
ATOM 1337 O O . ASP A 1 171 ? -19.308 -22.747 44.591 1.00 83.25 171 ASP A O 1
ATOM 1341 N N . ALA A 1 172 ? -18.817 -22.876 42.400 1.00 83.00 172 ALA A N 1
ATOM 1342 C CA . ALA A 1 172 ? -19.470 -21.626 42.033 1.00 83.00 172 ALA A CA 1
ATOM 1343 C C . ALA A 1 172 ? -20.985 -21.683 42.289 1.00 83.00 172 ALA A C 1
ATOM 1345 O O . ALA A 1 172 ? -21.547 -20.747 42.854 1.00 83.00 172 ALA A O 1
ATOM 1346 N N . ILE A 1 173 ? -21.642 -22.797 41.946 1.00 81.00 173 ILE A N 1
ATOM 1347 C CA . ILE A 1 173 ? -23.074 -22.999 42.225 1.00 81.00 173 ILE A CA 1
ATOM 1348 C C . ILE A 1 173 ? -23.342 -23.019 43.736 1.00 81.00 173 ILE A C 1
ATOM 1350 O O . ILE A 1 173 ? -24.306 -22.413 44.196 1.00 81.00 173 ILE A O 1
ATOM 1354 N N . THR A 1 174 ? -22.477 -23.659 44.522 1.00 81.06 174 THR A N 1
ATOM 1355 C CA . THR A 1 174 ? -22.608 -23.722 45.987 1.00 81.06 174 THR A CA 1
ATOM 1356 C C . THR A 1 174 ? -22.446 -22.345 46.629 1.00 81.06 174 THR A C 1
ATOM 1358 O O . THR A 1 174 ? -23.229 -21.961 47.502 1.00 81.06 174 THR A O 1
ATOM 1361 N N . LEU A 1 175 ? -21.464 -21.567 46.171 1.00 84.69 175 LEU A N 1
ATOM 1362 C CA . LEU A 1 175 ? -21.263 -20.186 46.602 1.00 84.69 175 LEU A CA 1
ATOM 1363 C C . LEU A 1 175 ? -22.500 -19.324 46.293 1.00 84.69 175 LEU A C 1
ATOM 1365 O O . LEU A 1 175 ? -22.928 -18.544 47.141 1.00 84.69 175 LEU A O 1
ATOM 1369 N N . LEU A 1 176 ? -23.102 -19.508 45.111 1.00 81.69 176 LEU A N 1
ATOM 1370 C CA . LEU A 1 176 ? -24.326 -18.812 44.703 1.00 81.69 176 LEU A CA 1
ATOM 1371 C C . LEU A 1 176 ? -25.533 -19.205 45.563 1.00 81.69 176 LEU A C 1
ATOM 1373 O O . LEU A 1 176 ? -26.208 -18.330 46.097 1.00 81.69 176 LEU A O 1
ATOM 1377 N N . MET A 1 177 ? -25.792 -20.503 45.738 1.00 80.62 177 MET A N 1
ATOM 1378 C CA . MET A 1 177 ? -26.937 -20.992 46.520 1.00 80.62 177 MET A CA 1
ATOM 1379 C C . MET A 1 177 ? -26.836 -20.635 48.006 1.00 80.62 177 MET A C 1
ATOM 1381 O O . MET A 1 177 ? -27.852 -20.394 48.652 1.00 80.62 177 MET A O 1
ATOM 1385 N N . SER A 1 178 ? -25.616 -20.578 48.544 1.00 89.00 178 SER A N 1
ATOM 1386 C CA . SER A 1 178 ? -25.361 -20.178 49.931 1.00 89.00 178 SER A CA 1
ATOM 1387 C C . SER A 1 178 ? -25.264 -18.662 50.131 1.00 89.00 178 SER A C 1
ATOM 1389 O O . SER A 1 178 ? -24.984 -18.227 51.247 1.00 89.00 178 SER A O 1
ATOM 1391 N N . PHE A 1 179 ? -25.462 -17.851 49.082 1.00 86.00 179 PHE A N 1
ATOM 1392 C CA . PHE A 1 179 ? -25.286 -16.392 49.113 1.00 86.00 179 PHE A CA 1
ATOM 1393 C C . PHE A 1 179 ? -23.925 -15.948 49.681 1.00 86.00 179 PHE A C 1
ATOM 1395 O O . PHE A 1 179 ? -23.819 -14.932 50.365 1.00 86.00 179 PHE A O 1
ATOM 1402 N N . GLY A 1 180 ? -22.866 -16.716 49.420 1.00 83.50 180 GLY A N 1
ATOM 1403 C CA . GLY A 1 180 ? -21.531 -16.424 49.944 1.00 83.50 180 GLY A CA 1
ATOM 1404 C C . GLY A 1 180 ? -21.282 -16.883 51.383 1.00 83.50 180 GLY A C 1
ATOM 1405 O O . GLY A 1 180 ? -20.180 -16.683 51.888 1.00 83.50 180 GLY A O 1
ATOM 1406 N N . SER A 1 181 ? -22.253 -17.529 52.038 1.00 85.81 181 SER A N 1
ATOM 1407 C CA . SER A 1 181 ? -22.075 -18.077 53.390 1.00 85.81 181 SER A CA 1
ATOM 1408 C C . SER A 1 181 ? -21.100 -19.258 53.431 1.00 85.81 181 SER A C 1
ATOM 1410 O O . SER A 1 181 ? -20.567 -19.565 54.497 1.00 85.81 181 SER A O 1
ATOM 1412 N N . VAL A 1 182 ? -20.874 -19.936 52.302 1.00 83.00 182 VAL A N 1
ATOM 1413 C CA . VAL A 1 182 ? -19.914 -21.037 52.187 1.00 83.00 182 VAL A CA 1
ATOM 1414 C C . VAL A 1 182 ? -18.850 -20.649 51.175 1.00 83.00 182 VAL A C 1
ATOM 1416 O O . VAL A 1 182 ? -19.125 -20.568 49.981 1.00 83.00 182 VAL A O 1
ATOM 1419 N N . LEU A 1 183 ? -17.626 -20.425 51.655 1.00 78.38 183 LEU A N 1
ATOM 1420 C CA . LEU A 1 183 ? -16.473 -20.191 50.794 1.00 78.38 183 LEU A CA 1
ATOM 1421 C C . LEU A 1 183 ? -15.900 -21.542 50.346 1.00 78.38 183 LEU A C 1
ATOM 1423 O O . LEU A 1 183 ? -15.367 -22.279 51.180 1.00 78.38 183 LEU A O 1
ATOM 1427 N N . PRO A 1 184 ? -16.002 -21.895 49.056 1.00 70.69 184 PRO A N 1
ATOM 1428 C CA . PRO A 1 184 ? -15.389 -23.111 48.551 1.00 70.69 184 PRO A CA 1
ATOM 1429 C C . PRO A 1 184 ? -13.867 -23.015 48.656 1.00 70.69 184 PRO A C 1
ATOM 1431 O O . PRO A 1 184 ? -13.258 -21.992 48.337 1.00 70.69 184 PRO A O 1
ATOM 1434 N N . THR A 1 185 ? -13.239 -24.094 49.112 1.00 71.38 185 THR A N 1
ATOM 1435 C CA . THR A 1 185 ? -11.785 -24.170 49.208 1.00 71.38 185 THR A CA 1
ATOM 1436 C C . THR A 1 185 ? -11.197 -24.408 47.816 1.00 71.38 185 THR A C 1
ATOM 1438 O O . THR A 1 185 ? -11.541 -25.394 47.160 1.00 71.38 185 THR A O 1
ATOM 1441 N N . PRO A 1 186 ? -10.311 -23.525 47.322 1.00 61.28 186 PRO A N 1
ATOM 1442 C CA . PRO A 1 186 ? -9.736 -23.679 45.996 1.00 61.28 186 PRO A CA 1
ATOM 1443 C C . PRO A 1 186 ? -8.881 -24.948 45.955 1.00 61.28 186 PRO A C 1
ATOM 1445 O O . PRO A 1 186 ? -7.860 -25.055 46.638 1.00 61.28 186 PRO A O 1
ATOM 1448 N N . LYS A 1 187 ? -9.287 -25.929 45.143 1.00 61.84 187 LYS A N 1
ATOM 1449 C CA . LYS A 1 187 ? -8.445 -27.094 44.863 1.00 61.84 187 LYS A CA 1
ATOM 1450 C C . LYS A 1 187 ? -7.299 -26.640 43.966 1.00 61.84 187 LYS A C 1
ATOM 1452 O O . LYS A 1 187 ? -7.501 -26.337 42.793 1.00 61.84 187 LYS A O 1
ATOM 1457 N N . VAL A 1 188 ? -6.094 -26.580 44.530 1.00 54.22 188 VAL A N 1
ATOM 1458 C CA . VAL A 1 188 ? -4.862 -26.313 43.782 1.00 54.22 188 VAL A CA 1
ATOM 1459 C C . VAL A 1 188 ? -4.718 -27.401 42.717 1.00 54.22 188 VAL A C 1
ATOM 1461 O O . VAL A 1 188 ? -4.508 -28.570 43.040 1.00 54.22 188 VAL A O 1
ATOM 1464 N N . LYS A 1 189 ? -4.879 -27.027 41.444 1.00 51.31 189 LYS A N 1
ATOM 1465 C CA . LYS A 1 189 ? -4.497 -27.883 40.317 1.00 51.31 189 LYS A CA 1
ATOM 1466 C C . LYS A 1 189 ? -2.987 -28.126 40.430 1.00 51.31 189 LYS A C 1
ATOM 1468 O O . LYS A 1 189 ? -2.227 -27.164 40.387 1.00 51.31 189 LYS A O 1
ATOM 1473 N N . LYS A 1 190 ? -2.585 -29.383 40.643 1.00 38.31 190 LYS A N 1
ATOM 1474 C CA . LYS A 1 190 ? -1.213 -29.832 40.370 1.00 38.31 190 LYS A CA 1
ATOM 1475 C C . LYS A 1 190 ? -0.940 -29.770 38.873 1.00 38.31 190 LYS A C 1
ATOM 1477 O O . LYS A 1 190 ? -1.897 -30.033 38.109 1.00 38.31 190 LYS A O 1
#

Sequence (190 aa):
MSDLPEKTTFLSRVGHNFLTGLFLVMPLGLTFYVVTILVGLIGAPVQGILQAVLPLVFNNPDKVIHFESGPLHTALVITSALIMAMILVTLGWLSKRIFGKIIHRWFAEKVERMPGLGAIYNTIRQMVDALSGRNKDTFRRVVLVQFPPTAGFILQVPEKEIRETSLTVPDAITLLMSFGSVLPTPKVKK

Secondary structure (DSSP, 8-state):
---------HHHHHHHHHHHHHHHHHHHHHHHHHHHHHHHHHHHHHHHHHHHHHHHH-S-GGGSS---S-HHHHHHHHHHHHHHHHHHHHHHHHHHHHHTTTHHHHHHHHHTTSTTHHHHHHHHHHHHHHHTT----S----------TT--------GGG-------HHHHHHHHHTTTSS--------